Protein AF-A0A7C0TZ98-F1 (afdb_monomer)

Mean predicted aligned error: 6.65 Å

Foldseek 3Di:
DDPVCVVQPDFAADALLRLLLVLLVLQLVLLLVLLVQLCVPLHHFDPVLSVVSSLLSSLVLLLLLLLVLVVPDDPVSSVVSSVSNLVSNLVVQLVVLCVPCPDVVSVPPVNSVVVSVVSVVSSVVSNVVLVVLSPCVDVVSVLVVLLVSLQVSCVPTRNRDPVSSVSSSVSSVVSSVSSVVSVVVDVSRYDYDYDDD

Structure (mmCIF, N/CA/C/O backbone):
data_AF-A0A7C0TZ98-F1
#
_entry.id   AF-A0A7C0TZ98-F1
#
loop_
_atom_site.group_PDB
_atom_site.id
_atom_site.type_symbol
_atom_site.label_atom_id
_atom_site.label_alt_id
_atom_site.label_comp_id
_atom_site.label_asym_id
_atom_site.label_entity_id
_atom_site.label_seq_id
_atom_site.pdbx_PDB_ins_code
_atom_site.Cartn_x
_atom_site.Cartn_y
_atom_site.Cartn_z
_atom_site.occupancy
_atom_site.B_iso_or_equiv
_atom_site.auth_seq_id
_atom_site.auth_comp_id
_atom_site.auth_asym_id
_atom_site.auth_atom_id
_atom_site.pdbx_PDB_model_num
ATOM 1 N N . MET A 1 1 ? 5.343 -9.015 -43.208 1.00 51.22 1 MET A N 1
ATOM 2 C CA . MET A 1 1 ? 4.914 -9.129 -41.795 1.00 51.22 1 MET A CA 1
ATOM 3 C C . MET A 1 1 ? 4.936 -10.597 -41.419 1.00 51.22 1 MET A C 1
ATOM 5 O O . MET A 1 1 ? 4.315 -11.380 -42.129 1.00 51.22 1 MET A O 1
ATOM 9 N N . GLY A 1 2 ? 5.703 -10.978 -40.395 1.00 52.94 2 GLY A N 1
ATOM 10 C CA . GLY A 1 2 ? 5.890 -12.383 -40.018 1.00 52.94 2 GLY A CA 1
ATOM 11 C C . GLY A 1 2 ? 4.735 -12.920 -39.171 1.00 52.94 2 GLY A C 1
ATOM 12 O O . GLY A 1 2 ? 4.103 -12.174 -38.432 1.00 52.94 2 GLY A O 1
ATOM 13 N N . ILE A 1 3 ? 4.474 -1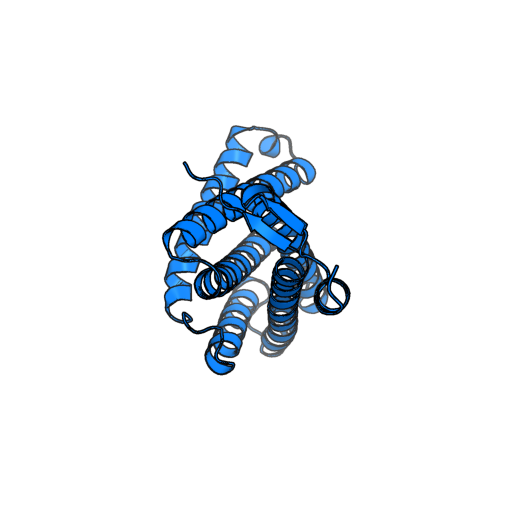4.227 -39.244 1.00 51.12 3 ILE A N 1
ATOM 14 C CA . ILE A 1 3 ? 3.449 -14.933 -38.445 1.00 51.12 3 ILE A CA 1
ATOM 15 C C . ILE A 1 3 ? 3.686 -14.763 -36.929 1.00 51.12 3 ILE A C 1
ATOM 17 O O . ILE A 1 3 ? 2.736 -14.735 -36.151 1.00 51.12 3 ILE A O 1
ATOM 21 N N . PHE A 1 4 ? 4.936 -14.535 -36.517 1.00 48.88 4 PHE A N 1
ATOM 22 C CA . PHE A 1 4 ? 5.304 -14.235 -35.132 1.00 48.88 4 PHE A CA 1
ATOM 23 C C . PHE A 1 4 ? 4.831 -12.851 -34.645 1.00 48.88 4 PHE A C 1
ATOM 25 O O . PHE A 1 4 ? 4.421 -12.746 -33.493 1.00 48.88 4 PHE A O 1
ATOM 32 N N . ASP A 1 5 ? 4.767 -11.823 -35.507 1.00 43.44 5 ASP A N 1
ATOM 33 C CA . ASP A 1 5 ? 4.223 -10.495 -35.143 1.00 43.44 5 ASP A CA 1
ATOM 34 C C . ASP A 1 5 ? 2.711 -10.550 -34.828 1.00 43.44 5 ASP A C 1
ATOM 36 O O . ASP A 1 5 ? 2.183 -9.675 -34.144 1.00 43.44 5 ASP A O 1
ATOM 40 N N . LYS A 1 6 ? 1.995 -11.562 -35.347 1.00 48.81 6 LYS A N 1
ATOM 41 C CA . LYS A 1 6 ? 0.561 -11.782 -35.080 1.00 48.81 6 LYS A CA 1
ATOM 42 C C . LYS A 1 6 ? 0.302 -12.612 -33.820 1.00 48.81 6 LYS A C 1
ATOM 44 O O . LYS A 1 6 ? -0.757 -12.458 -33.222 1.00 48.81 6 LYS A O 1
ATOM 49 N N . LEU A 1 7 ? 1.236 -13.488 -33.440 1.00 46.03 7 LEU A N 1
ATOM 50 C CA . LEU A 1 7 ? 1.120 -14.357 -32.259 1.00 46.03 7 LEU A CA 1
ATOM 51 C C . LEU A 1 7 ? 1.573 -13.658 -30.971 1.00 46.03 7 LEU A C 1
ATOM 53 O 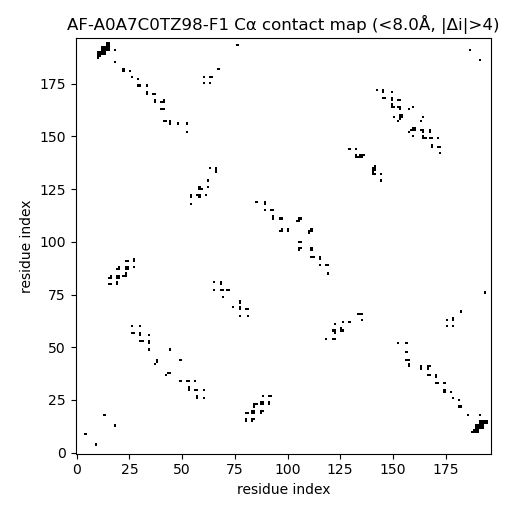O . LEU A 1 7 ? 1.031 -13.932 -29.905 1.00 46.03 7 LEU A O 1
ATOM 57 N N . PHE A 1 8 ? 2.508 -12.716 -31.078 1.00 54.19 8 PHE A N 1
ATOM 58 C CA . PHE A 1 8 ? 2.937 -11.849 -29.986 1.00 54.19 8 PHE A CA 1
ATOM 59 C C . PHE A 1 8 ? 2.513 -10.427 -30.326 1.00 54.19 8 PHE A C 1
ATOM 61 O O . PHE A 1 8 ? 3.287 -9.669 -30.910 1.00 54.19 8 PHE A O 1
ATOM 68 N N . GLY A 1 9 ? 1.255 -10.084 -30.031 1.00 58.56 9 GLY A N 1
ATOM 69 C CA . GLY A 1 9 ? 0.754 -8.727 -30.239 1.00 58.56 9 GLY A CA 1
ATOM 70 C C . GLY A 1 9 ? 1.762 -7.720 -29.688 1.00 58.56 9 GLY A C 1
ATOM 71 O O . GLY A 1 9 ? 2.159 -7.821 -28.527 1.00 58.56 9 GLY A O 1
ATOM 72 N N . ARG A 1 10 ? 2.246 -6.806 -30.541 1.00 67.12 10 ARG A N 1
ATOM 73 C CA . ARG A 1 10 ? 3.257 -5.818 -30.143 1.00 67.12 10 ARG A CA 1
ATOM 74 C C . ARG A 1 10 ? 2.767 -5.095 -28.893 1.00 67.12 10 ARG A C 1
ATOM 76 O O . ARG A 1 10 ? 1.704 -4.473 -28.929 1.00 67.12 10 ARG A O 1
ATOM 83 N N . ARG A 1 11 ? 3.538 -5.191 -27.805 1.00 77.38 11 ARG A N 1
ATOM 84 C CA . ARG A 1 11 ? 3.268 -4.434 -26.581 1.00 77.38 11 ARG A CA 1
ATOM 85 C C . ARG A 1 11 ? 3.189 -2.954 -26.932 1.00 77.38 11 ARG A C 1
ATOM 87 O O . ARG A 1 11 ? 3.973 -2.461 -27.747 1.00 77.38 11 ARG A O 1
ATOM 94 N N . LYS A 1 12 ? 2.213 -2.256 -26.358 1.00 85.88 12 LYS A N 1
ATOM 95 C CA . LYS A 1 12 ? 2.105 -0.808 -26.543 1.00 85.88 12 LYS A CA 1
ATOM 96 C C . LYS A 1 12 ? 3.218 -0.141 -25.743 1.00 85.88 12 LYS A C 1
ATOM 98 O O . LYS A 1 12 ? 3.515 -0.570 -24.637 1.00 85.88 12 LYS A O 1
ATOM 103 N N . LYS A 1 13 ? 3.836 0.903 -26.283 1.00 87.44 13 LYS A N 1
ATOM 104 C CA . LYS A 1 13 ? 4.775 1.706 -25.495 1.00 87.44 13 LYS A CA 1
ATOM 105 C C . LYS A 1 13 ? 3.986 2.587 -24.534 1.00 87.44 13 LYS A C 1
ATOM 107 O O . LYS A 1 13 ? 3.008 3.200 -24.956 1.00 87.44 13 LYS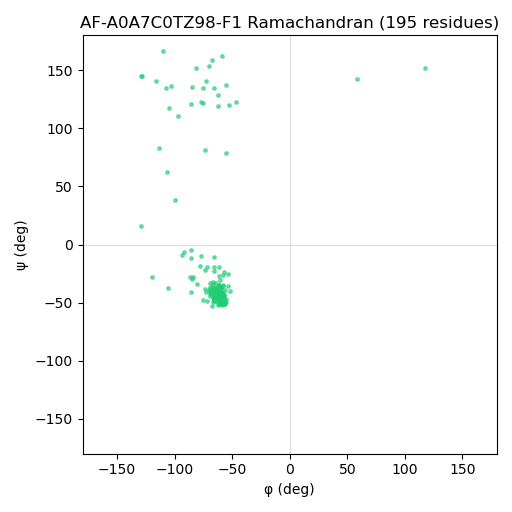 A O 1
ATOM 112 N N . ILE A 1 14 ? 4.418 2.636 -23.283 1.00 90.62 14 ILE A N 1
ATOM 113 C CA . ILE A 1 14 ? 3.899 3.536 -22.250 1.00 90.62 14 ILE A CA 1
ATOM 114 C C . ILE A 1 14 ? 5.085 4.241 -21.599 1.00 90.62 14 ILE A C 1
ATOM 116 O O . ILE A 1 14 ? 6.163 3.649 -21.484 1.00 90.62 14 ILE A O 1
ATOM 120 N N . SER A 1 15 ? 4.928 5.503 -21.207 1.00 91.38 15 SER A N 1
ATOM 121 C CA . SER A 1 15 ? 5.978 6.167 -20.439 1.00 91.38 15 SER A CA 1
ATOM 122 C C . SER A 1 15 ? 6.051 5.574 -19.026 1.00 91.38 15 SER A C 1
ATOM 124 O O . SER A 1 15 ? 5.061 5.058 -18.506 1.00 91.38 15 SER A O 1
ATOM 126 N N . ALA A 1 16 ? 7.222 5.641 -18.389 1.00 89.38 16 ALA A N 1
ATOM 127 C CA . ALA A 1 16 ? 7.364 5.229 -16.991 1.00 89.38 16 ALA A CA 1
ATOM 128 C C . ALA A 1 16 ? 6.431 6.015 -16.053 1.00 89.38 16 ALA A C 1
ATOM 130 O O . ALA A 1 16 ? 5.901 5.435 -15.112 1.00 89.38 16 ALA A O 1
ATOM 131 N N . SER A 1 17 ? 6.191 7.297 -16.346 1.00 91.12 17 SER A N 1
ATOM 132 C CA . SER A 1 17 ? 5.280 8.153 -15.579 1.00 91.12 17 SER A CA 1
ATOM 133 C C . SER A 1 17 ? 3.827 7.703 -15.712 1.00 91.12 17 SER A C 1
ATOM 135 O O . SER A 1 17 ? 3.183 7.473 -14.692 1.00 91.12 17 SER A O 1
ATOM 137 N N . ASP A 1 18 ? 3.337 7.470 -16.934 1.00 91.25 18 ASP A N 1
ATOM 138 C CA . ASP A 1 18 ? 1.959 7.003 -17.145 1.00 91.25 18 ASP A CA 1
ATOM 139 C C . ASP A 1 18 ? 1.743 5.617 -16.521 1.00 91.25 18 ASP A C 1
ATOM 141 O O . ASP A 1 18 ? 0.737 5.382 -15.858 1.00 91.25 18 ASP A O 1
ATOM 145 N N . ALA A 1 19 ? 2.712 4.706 -16.671 1.00 91.38 19 ALA A N 1
ATOM 146 C CA . ALA A 1 19 ? 2.646 3.379 -16.061 1.00 91.38 19 ALA A CA 1
ATOM 147 C C . ALA A 1 19 ? 2.628 3.441 -14.528 1.00 91.38 19 ALA A C 1
ATOM 149 O O . ALA A 1 19 ? 1.851 2.729 -13.893 1.00 91.38 19 ALA A O 1
ATOM 150 N N . ALA A 1 20 ? 3.475 4.283 -13.932 1.00 92.12 20 ALA A N 1
ATOM 151 C CA . ALA A 1 20 ? 3.508 4.479 -12.489 1.00 92.12 20 ALA A CA 1
ATOM 152 C C . ALA A 1 20 ? 2.208 5.113 -11.976 1.00 92.12 20 ALA A C 1
ATOM 154 O O . ALA A 1 20 ? 1.708 4.701 -10.933 1.00 92.12 20 ALA A O 1
ATOM 155 N N . PHE A 1 21 ? 1.621 6.047 -12.729 1.00 91.31 21 PHE A N 1
ATOM 156 C CA . PHE A 1 21 ? 0.351 6.679 -12.381 1.00 91.31 21 PHE A CA 1
ATOM 157 C C . PHE A 1 21 ? -0.839 5.712 -12.491 1.00 91.31 21 PHE A C 1
ATOM 159 O O . PHE A 1 21 ? -1.661 5.630 -11.582 1.00 91.31 21 PHE A O 1
ATOM 166 N N . GLU A 1 22 ? -0.932 4.915 -13.561 1.00 90.50 22 GLU A N 1
ATOM 167 C CA . GLU A 1 22 ? -1.963 3.869 -13.675 1.00 90.50 22 GLU A CA 1
ATOM 168 C C . GLU A 1 22 ? -1.858 2.847 -12.531 1.00 90.50 22 GLU A C 1
ATOM 170 O O . GLU A 1 22 ? -2.865 2.436 -11.938 1.00 90.50 22 GLU A O 1
ATOM 175 N N . LEU A 1 23 ? -0.625 2.459 -12.191 1.00 92.44 23 LEU A N 1
ATOM 176 C CA . LEU A 1 23 ? -0.357 1.540 -11.096 1.00 92.44 23 LEU A CA 1
ATOM 177 C C . LEU A 1 23 ? -0.692 2.160 -9.734 1.00 92.44 23 LEU A C 1
ATOM 179 O O . LEU A 1 23 ? -1.276 1.468 -8.903 1.00 92.44 23 LEU A O 1
ATOM 183 N N . SER A 1 24 ? -0.381 3.440 -9.501 1.00 94.19 24 SER A N 1
ATOM 184 C CA . SER A 1 24 ? -0.675 4.102 -8.226 1.00 94.19 24 SER A CA 1
ATOM 185 C C . SER A 1 24 ? -2.172 4.168 -7.952 1.00 94.19 24 SER A C 1
ATOM 187 O O . SER A 1 24 ? -2.586 3.920 -6.824 1.00 94.19 24 SER A O 1
ATOM 189 N N . GLN A 1 25 ? -2.983 4.467 -8.974 1.00 91.62 25 GLN A N 1
ATOM 190 C CA . GLN A 1 25 ? -4.445 4.492 -8.849 1.00 91.62 25 GLN A CA 1
ATOM 191 C C . GLN A 1 25 ? -4.982 3.099 -8.503 1.00 91.62 25 GLN A C 1
ATOM 193 O O . GLN A 1 25 ? -5.704 2.934 -7.524 1.00 91.62 25 GLN A O 1
ATOM 198 N N . SER A 1 26 ? -4.545 2.084 -9.254 1.00 93.50 26 SER A N 1
ATOM 199 C CA . SER A 1 26 ? -4.973 0.696 -9.044 1.00 93.50 26 SER A CA 1
ATOM 200 C C . SER A 1 26 ? -4.584 0.178 -7.657 1.00 93.50 26 SER A C 1
ATOM 202 O O . SER A 1 26 ? -5.382 -0.469 -6.987 1.00 93.50 26 SER A O 1
ATOM 204 N N . LEU A 1 27 ? -3.359 0.469 -7.213 1.00 94.62 27 LEU A N 1
ATOM 205 C CA . LEU A 1 27 ? -2.871 0.092 -5.890 1.00 94.62 27 LEU A CA 1
ATOM 206 C C . LEU A 1 27 ? -3.681 0.770 -4.789 1.00 94.62 27 LEU A C 1
ATOM 208 O O . LEU A 1 27 ? -4.085 0.107 -3.838 1.00 94.62 27 LEU A O 1
ATOM 212 N N . TYR A 1 28 ? -3.917 2.074 -4.922 1.00 95.00 28 TYR A N 1
ATOM 213 C CA . TYR A 1 28 ? -4.658 2.835 -3.928 1.00 95.00 28 TYR A CA 1
ATOM 214 C C . TYR A 1 28 ? -6.075 2.289 -3.756 1.00 95.00 28 TYR A C 1
ATOM 216 O O . TYR A 1 28 ? -6.485 1.993 -2.635 1.00 95.00 28 TYR A O 1
ATOM 224 N N . ASP A 1 29 ? -6.792 2.101 -4.865 1.00 94.00 29 ASP A N 1
ATOM 225 C CA . ASP A 1 29 ? -8.165 1.602 -4.846 1.00 94.00 29 ASP A CA 1
ATOM 226 C C . ASP A 1 29 ? -8.225 0.177 -4.252 1.00 94.00 29 ASP A C 1
ATOM 228 O O . ASP A 1 29 ? -9.056 -0.093 -3.386 1.00 94.00 29 ASP A O 1
ATOM 232 N N . LEU A 1 30 ? -7.274 -0.707 -4.598 1.00 96.31 30 LEU A N 1
ATOM 233 C CA . LEU A 1 30 ? -7.158 -2.038 -3.982 1.00 96.31 30 LEU A CA 1
ATOM 234 C C . LEU A 1 30 ? -6.939 -1.971 -2.463 1.00 96.31 30 LEU A C 1
ATOM 236 O O . LEU A 1 30 ? -7.525 -2.761 -1.717 1.00 96.31 30 LEU A O 1
ATOM 240 N N . CYS A 1 31 ? -6.095 -1.053 -1.987 1.00 97.25 31 CYS A N 1
ATOM 241 C CA . CYS A 1 31 ? -5.854 -0.862 -0.558 1.00 97.25 31 CYS A CA 1
ATOM 242 C C . CYS A 1 31 ? -7.105 -0.337 0.160 1.00 97.25 31 CYS A C 1
ATOM 244 O O . CYS A 1 31 ? -7.429 -0.827 1.243 1.00 97.25 31 CYS A O 1
ATOM 246 N N . VAL A 1 32 ? -7.838 0.604 -0.441 1.00 95.19 32 VAL A N 1
ATOM 247 C CA . VAL A 1 32 ? -9.107 1.109 0.108 1.00 95.19 32 VAL A CA 1
ATOM 248 C C . VAL A 1 32 ? -10.135 -0.015 0.212 1.00 95.19 32 VAL A C 1
ATOM 250 O O . VAL A 1 32 ? -10.677 -0.241 1.297 1.00 95.19 32 VAL A O 1
ATOM 253 N N . ASP A 1 33 ? -10.360 -0.758 -0.871 1.00 95.69 33 ASP A N 1
ATOM 254 C CA . ASP A 1 33 ? -11.329 -1.857 -0.906 1.00 95.69 33 ASP A CA 1
ATOM 255 C C . ASP A 1 33 ? -10.980 -2.945 0.117 1.00 95.69 33 ASP A C 1
ATOM 257 O O . ASP A 1 33 ? -11.842 -3.399 0.874 1.00 95.69 33 ASP A O 1
ATOM 261 N N . THR A 1 34 ? -9.697 -3.304 0.214 1.00 97.25 34 THR A N 1
ATOM 262 C CA . THR A 1 34 ? -9.207 -4.268 1.211 1.00 97.25 34 THR A CA 1
ATOM 263 C C . THR A 1 34 ? -9.456 -3.767 2.633 1.00 97.25 34 THR A C 1
ATOM 265 O O . THR A 1 34 ? -9.947 -4.516 3.478 1.00 97.25 34 THR A O 1
ATOM 268 N N . GLY A 1 35 ? -9.165 -2.493 2.911 1.00 96.06 35 GLY A N 1
ATOM 269 C CA . GLY A 1 35 ? -9.415 -1.889 4.218 1.00 96.06 35 GLY A CA 1
ATOM 270 C C . GLY A 1 35 ? -10.899 -1.876 4.583 1.00 96.06 35 GLY A C 1
ATOM 271 O O . GLY A 1 35 ? -11.254 -2.125 5.734 1.00 96.06 35 GLY A O 1
ATOM 272 N N . VAL A 1 36 ? -11.780 -1.626 3.613 1.00 93.44 36 VAL A N 1
ATOM 273 C CA . VAL A 1 36 ? -13.236 -1.674 3.805 1.00 93.44 36 VAL A CA 1
ATOM 274 C C . VAL A 1 36 ? -13.708 -3.097 4.110 1.00 93.44 36 VAL A C 1
ATOM 276 O O . VAL A 1 36 ? -14.518 -3.287 5.019 1.00 93.44 36 VAL A O 1
ATOM 279 N N . GLU A 1 37 ? -13.212 -4.103 3.391 1.00 94.88 37 GLU A N 1
ATOM 280 C CA . GLU A 1 37 ? -13.571 -5.506 3.632 1.00 94.88 37 GLU A CA 1
ATOM 281 C C . GLU A 1 37 ? -13.084 -6.007 4.997 1.00 94.88 37 GLU A C 1
ATOM 283 O O . GLU A 1 37 ? -13.856 -6.640 5.726 1.00 94.88 37 GLU A O 1
ATOM 288 N N . ILE A 1 38 ? -11.861 -5.644 5.399 1.00 95.12 38 ILE A N 1
ATOM 289 C CA . ILE A 1 38 ? -11.332 -5.946 6.735 1.00 95.12 38 ILE A CA 1
ATOM 290 C C . ILE A 1 38 ? -12.246 -5.355 7.817 1.00 95.12 38 ILE A C 1
ATOM 292 O O . ILE A 1 38 ? -12.679 -6.085 8.714 1.00 95.12 38 ILE A O 1
ATOM 296 N N . SER A 1 39 ? -12.600 -4.070 7.714 1.00 92.25 39 SER A N 1
ATOM 297 C CA . SER A 1 39 ? -13.480 -3.394 8.679 1.00 92.25 39 SER A CA 1
ATOM 298 C C . SER A 1 39 ? -14.891 -3.996 8.706 1.00 92.25 39 SER A C 1
ATOM 300 O O . SER A 1 39 ? -15.489 -4.145 9.770 1.00 92.25 39 SER A O 1
ATOM 302 N N . LYS A 1 40 ? -15.443 -4.422 7.563 1.00 91.31 40 LYS A N 1
ATOM 303 C CA . LYS A 1 40 ? -16.746 -5.114 7.535 1.00 91.31 40 LYS A CA 1
ATOM 304 C C . LYS A 1 40 ? -16.718 -6.445 8.287 1.00 91.31 40 LYS A C 1
ATOM 306 O O . LYS A 1 40 ? -17.710 -6.791 8.924 1.00 91.31 40 LYS A O 1
ATOM 311 N N . ARG A 1 41 ? -15.618 -7.200 8.202 1.00 89.06 41 ARG A N 1
ATOM 312 C CA . ARG A 1 41 ? -15.510 -8.544 8.796 1.00 89.06 41 ARG A CA 1
ATOM 313 C C . ARG A 1 41 ? -15.083 -8.532 10.258 1.00 89.06 41 ARG A C 1
ATOM 315 O O . ARG A 1 41 ? -15.616 -9.310 11.041 1.00 89.06 41 ARG A O 1
ATOM 322 N N . CYS A 1 42 ? -14.133 -7.672 10.614 1.00 88.94 42 CYS A N 1
ATOM 323 C CA . CYS A 1 42 ? -13.517 -7.657 11.943 1.00 88.94 42 CYS A CA 1
ATOM 324 C C . CYS A 1 42 ? -14.194 -6.674 12.914 1.00 88.94 42 CYS A C 1
ATOM 326 O O . CYS A 1 42 ? -13.908 -6.703 14.110 1.00 88.94 42 CYS A O 1
ATOM 328 N N . GLY A 1 43 ? -15.109 -5.836 12.415 1.00 88.88 43 GLY A N 1
ATOM 329 C CA . GLY A 1 43 ? -15.864 -4.850 13.189 1.00 88.88 43 GLY A CA 1
ATOM 330 C C . GLY A 1 43 ? -15.578 -3.420 12.735 1.00 88.88 43 GLY A C 1
ATOM 331 O O . GLY A 1 43 ? -14.505 -3.119 12.234 1.00 88.88 43 GLY A O 1
ATOM 332 N N . GLN A 1 44 ? -16.539 -2.511 12.899 1.00 87.19 44 GLN A N 1
ATOM 333 C CA . GLN A 1 44 ? -16.332 -1.116 12.506 1.00 87.19 44 GLN A CA 1
ATOM 334 C C . GLN A 1 44 ? -15.248 -0.450 13.363 1.00 87.19 44 GLN A C 1
ATOM 336 O O . GLN A 1 44 ? -15.259 -0.563 14.589 1.00 87.19 44 GLN A O 1
ATOM 341 N N . ILE A 1 45 ? -14.352 0.281 12.702 1.00 89.12 45 ILE A N 1
ATOM 342 C CA . ILE A 1 45 ? -13.320 1.117 13.323 1.00 89.12 45 ILE A CA 1
ATOM 343 C C . ILE A 1 45 ? -13.634 2.595 13.100 1.00 89.12 45 ILE A C 1
ATOM 345 O O . ILE A 1 45 ? -14.507 2.947 12.307 1.00 89.12 45 ILE A O 1
ATOM 349 N N . THR A 1 46 ? -12.951 3.467 13.838 1.00 89.00 46 THR A N 1
ATOM 350 C CA . THR A 1 46 ? -13.081 4.918 13.667 1.00 89.00 46 THR A CA 1
ATOM 351 C C . THR A 1 46 ? -12.506 5.363 12.321 1.00 89.00 46 THR A C 1
ATOM 353 O O . THR A 1 46 ? -11.642 4.690 11.763 1.00 89.00 46 THR A O 1
ATOM 356 N N . ASP A 1 47 ? -12.924 6.531 11.827 1.00 85.44 47 ASP A N 1
ATOM 357 C CA . ASP A 1 47 ? -12.373 7.105 10.589 1.00 85.44 47 ASP A CA 1
ATOM 358 C C . ASP A 1 47 ? -10.844 7.274 10.670 1.00 85.44 47 ASP A C 1
ATOM 360 O O . ASP A 1 47 ? -10.129 6.977 9.719 1.00 85.44 47 ASP A O 1
ATOM 364 N N . GLU A 1 48 ? -10.321 7.691 11.828 1.00 87.00 48 GLU A N 1
ATOM 365 C CA . GLU A 1 48 ? -8.875 7.797 12.067 1.00 87.00 48 GLU A CA 1
ATOM 366 C C . GLU A 1 48 ? -8.173 6.436 11.964 1.00 87.00 48 GLU A C 1
ATOM 368 O O . GLU A 1 48 ? -7.140 6.315 11.308 1.00 87.00 48 GLU A O 1
ATOM 373 N N . ALA A 1 49 ? -8.753 5.394 12.563 1.00 89.88 49 ALA A N 1
ATOM 374 C CA . ALA A 1 49 ? -8.226 4.039 12.463 1.00 89.88 49 ALA A CA 1
ATOM 375 C C . ALA A 1 49 ? -8.324 3.491 11.029 1.00 89.88 49 ALA A C 1
ATOM 377 O O . ALA A 1 49 ? -7.449 2.741 10.606 1.00 89.88 49 ALA A O 1
ATOM 378 N N . GLN A 1 50 ? -9.341 3.888 10.258 1.00 90.00 50 GLN A N 1
ATOM 379 C CA . GLN A 1 50 ? -9.469 3.529 8.845 1.00 90.00 50 GLN A CA 1
ATOM 380 C C . GLN A 1 50 ? -8.348 4.151 8.000 1.00 90.00 50 GLN A C 1
ATOM 382 O O . GLN A 1 50 ? -7.806 3.470 7.131 1.00 90.00 50 GLN A O 1
ATOM 387 N N . TRP A 1 51 ? -7.962 5.401 8.274 1.00 90.19 51 TRP A N 1
ATOM 388 C CA . TRP A 1 51 ? -6.805 6.037 7.631 1.00 90.19 51 TRP A CA 1
ATOM 389 C C . TRP A 1 51 ? -5.492 5.348 7.999 1.00 90.19 51 TRP A C 1
ATOM 391 O O . TRP A 1 51 ? -4.710 5.012 7.119 1.00 90.19 51 TRP A O 1
ATOM 401 N N . GLN A 1 52 ? -5.285 5.039 9.279 1.00 92.94 52 GLN A N 1
ATOM 402 C CA . GLN A 1 52 ? -4.094 4.303 9.719 1.00 92.94 52 GLN A CA 1
ATOM 403 C C . GLN A 1 52 ? -4.024 2.892 9.114 1.00 92.94 52 GLN A C 1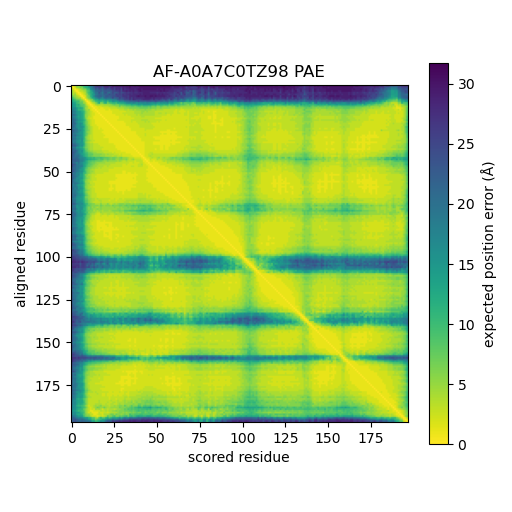
ATOM 405 O O . GLN A 1 52 ? -2.944 2.412 8.772 1.00 92.94 52 GLN A O 1
ATOM 410 N N . LEU A 1 53 ? -5.168 2.218 8.960 1.00 95.44 53 LEU A N 1
ATOM 411 C CA . LEU A 1 53 ? -5.250 0.944 8.250 1.00 95.44 53 LEU A CA 1
ATOM 412 C C . LEU A 1 53 ? -4.883 1.114 6.772 1.00 95.44 53 LEU A C 1
ATOM 414 O O . LEU A 1 53 ? -4.116 0.313 6.244 1.00 95.44 53 LEU A O 1
ATOM 418 N N . LEU A 1 54 ? -5.394 2.154 6.111 1.00 95.38 54 LEU A N 1
ATOM 419 C CA . LEU A 1 54 ? -5.037 2.455 4.727 1.00 95.38 54 LEU A CA 1
ATOM 420 C C . LEU A 1 54 ? -3.527 2.689 4.578 1.00 95.38 54 LEU A C 1
ATOM 422 O O . LEU A 1 54 ? -2.928 2.115 3.673 1.00 95.38 54 LEU A O 1
ATOM 426 N N . ASP A 1 55 ? -2.900 3.442 5.482 1.00 95.81 55 ASP A N 1
ATOM 427 C CA . ASP A 1 55 ? -1.453 3.681 5.470 1.00 95.81 55 ASP A CA 1
ATOM 428 C C . ASP A 1 55 ? -0.657 2.367 5.559 1.00 95.81 55 ASP A C 1
ATOM 430 O O . ASP A 1 55 ? 0.296 2.161 4.804 1.00 95.81 55 ASP A O 1
ATOM 434 N N . GLU A 1 56 ? -1.066 1.439 6.433 1.00 96.88 56 GLU A N 1
ATOM 435 C CA . GLU A 1 56 ? -0.447 0.108 6.557 1.00 96.88 56 GLU A CA 1
ATOM 436 C C . GLU A 1 56 ? -0.582 -0.717 5.267 1.00 96.88 56 GLU A C 1
ATOM 438 O O . GLU A 1 56 ? 0.371 -1.380 4.840 1.00 96.88 56 GLU A O 1
ATOM 443 N N . LEU A 1 57 ? -1.752 -0.666 4.625 1.00 97.69 57 LEU A N 1
ATOM 444 C CA . LEU A 1 57 ? -2.013 -1.366 3.366 1.00 97.69 57 LEU A CA 1
ATOM 445 C C . LEU A 1 57 ? -1.220 -0.754 2.206 1.00 97.69 57 LEU A C 1
ATOM 447 O O . LEU A 1 57 ? -0.654 -1.498 1.404 1.00 97.69 57 LEU A O 1
ATOM 451 N N . LEU A 1 58 ? -1.119 0.576 2.143 1.00 97.19 58 LEU A N 1
ATOM 452 C CA . LEU A 1 58 ? -0.299 1.290 1.164 1.00 97.19 58 LEU A CA 1
ATOM 453 C C . LEU A 1 58 ? 1.186 0.976 1.361 1.00 97.19 58 LEU A C 1
ATOM 455 O O . LEU A 1 58 ? 1.883 0.717 0.384 1.00 97.19 58 LEU A O 1
ATOM 459 N N . ALA A 1 59 ? 1.668 0.920 2.604 1.00 95.94 59 ALA A N 1
ATOM 460 C CA . ALA A 1 59 ? 3.042 0.530 2.915 1.00 95.94 59 ALA A CA 1
ATOM 461 C C . ALA A 1 59 ? 3.362 -0.891 2.452 1.00 95.94 59 ALA A C 1
ATOM 463 O O . ALA A 1 59 ? 4.408 -1.139 1.846 1.00 95.94 59 ALA A O 1
ATOM 464 N N . PHE A 1 60 ? 2.449 -1.824 2.716 1.00 95.88 60 PHE A N 1
ATOM 465 C CA . PHE A 1 60 ? 2.562 -3.194 2.240 1.00 95.88 60 PHE A CA 1
ATOM 466 C C . PHE A 1 60 ? 2.589 -3.260 0.713 1.00 95.88 60 PHE A C 1
ATOM 468 O O . PHE A 1 60 ? 3.504 -3.851 0.137 1.00 95.88 60 PHE A O 1
ATOM 475 N N . ALA A 1 61 ? 1.629 -2.618 0.052 1.00 95.44 61 ALA A N 1
ATOM 476 C CA . ALA A 1 61 ? 1.522 -2.658 -1.394 1.00 95.44 61 ALA A CA 1
ATOM 477 C C . ALA A 1 61 ? 2.722 -1.984 -2.075 1.00 95.44 61 ALA A C 1
ATOM 479 O O . ALA A 1 61 ? 3.293 -2.550 -3.003 1.00 95.44 61 ALA A O 1
ATOM 480 N N . TYR A 1 62 ? 3.180 -0.840 -1.560 1.00 94.69 62 TYR A N 1
ATOM 481 C CA . TYR A 1 62 ? 4.380 -0.146 -2.031 1.00 94.69 62 TYR A CA 1
ATOM 482 C C . TYR A 1 62 ? 5.638 -1.019 -1.893 1.00 94.69 62 TYR A C 1
ATOM 484 O O . TYR A 1 62 ? 6.479 -1.051 -2.793 1.00 94.69 62 TYR A O 1
ATOM 492 N N . HIS A 1 63 ? 5.754 -1.794 -0.811 1.00 93.38 63 HIS A N 1
ATOM 493 C CA . HIS A 1 63 ? 6.832 -2.771 -0.649 1.00 93.38 63 HIS A CA 1
ATOM 494 C C . HIS A 1 63 ? 6.762 -3.909 -1.663 1.00 93.38 63 HIS A C 1
ATOM 496 O O . HIS A 1 63 ? 7.764 -4.225 -2.305 1.00 93.38 63 HIS A O 1
ATOM 502 N N . VAL A 1 64 ? 5.581 -4.491 -1.861 1.00 91.50 64 VAL A N 1
ATOM 503 C CA . VAL A 1 64 ? 5.364 -5.524 -2.881 1.00 91.50 64 VAL A CA 1
ATOM 504 C C . VAL A 1 64 ? 5.731 -4.983 -4.269 1.00 91.50 64 VAL A C 1
ATOM 506 O O . VAL A 1 64 ? 6.507 -5.620 -4.984 1.00 91.50 64 VAL A O 1
ATOM 509 N N . CYS A 1 65 ? 5.277 -3.772 -4.610 1.00 90.31 65 CYS A N 1
ATOM 510 C CA . CYS A 1 65 ? 5.626 -3.077 -5.848 1.00 90.31 65 CYS A CA 1
ATOM 511 C C . CYS A 1 65 ? 7.130 -2.935 -6.035 1.00 90.31 65 CYS A C 1
ATOM 513 O O . CYS A 1 65 ? 7.658 -3.272 -7.090 1.00 90.31 65 CYS A O 1
ATOM 515 N N . ASP A 1 66 ? 7.818 -2.460 -5.004 1.00 90.88 66 ASP A N 1
ATOM 516 C CA . ASP A 1 66 ? 9.255 -2.246 -5.031 1.00 90.88 66 ASP A CA 1
ATOM 517 C C . ASP A 1 66 ? 10.035 -3.544 -5.297 1.00 90.88 66 ASP A C 1
ATOM 519 O O . ASP A 1 66 ? 10.997 -3.566 -6.070 1.00 90.88 66 ASP A O 1
ATOM 523 N N . ARG A 1 67 ? 9.596 -4.658 -4.700 1.00 87.62 67 ARG A N 1
ATOM 524 C CA . ARG A 1 67 ? 10.202 -5.976 -4.930 1.00 87.62 67 ARG A CA 1
ATOM 525 C C . ARG A 1 67 ? 9.936 -6.500 -6.340 1.00 87.62 67 ARG A C 1
ATOM 527 O O . ARG A 1 67 ? 10.847 -7.067 -6.942 1.00 87.62 67 ARG A O 1
ATOM 534 N N . HIS A 1 68 ? 8.740 -6.280 -6.884 1.00 84.88 68 HIS A N 1
ATOM 535 C CA . HIS A 1 68 ? 8.443 -6.604 -8.282 1.00 84.88 68 HIS A CA 1
ATOM 536 C C . HIS A 1 68 ? 9.269 -5.745 -9.245 1.00 84.88 68 HIS A C 1
ATOM 538 O O . HIS A 1 68 ? 9.949 -6.282 -10.118 1.00 84.88 68 HIS A O 1
ATOM 544 N N . ALA A 1 69 ? 9.305 -4.428 -9.033 1.00 85.25 69 ALA A N 1
ATOM 545 C CA . ALA A 1 69 ? 10.092 -3.486 -9.823 1.00 85.25 69 ALA A CA 1
ATOM 546 C C . ALA A 1 69 ? 11.592 -3.824 -9.806 1.00 85.25 69 ALA A C 1
ATOM 548 O O . ALA A 1 69 ? 12.255 -3.695 -10.831 1.00 85.25 69 ALA A O 1
ATOM 549 N N . PHE A 1 70 ? 12.128 -4.323 -8.685 1.00 82.69 70 PHE A N 1
ATOM 550 C CA . PHE A 1 70 ? 13.509 -4.813 -8.601 1.00 82.69 70 PHE A CA 1
ATOM 551 C C . PHE A 1 70 ? 13.807 -5.999 -9.521 1.00 82.69 70 PHE A C 1
ATOM 553 O O . PHE A 1 70 ? 14.909 -6.087 -10.057 1.00 82.69 70 PHE A O 1
ATOM 560 N N . GLY A 1 71 ? 12.847 -6.904 -9.720 1.00 77.25 71 GLY A N 1
ATOM 561 C CA . GLY A 1 71 ? 13.006 -8.032 -10.639 1.00 77.25 71 GLY A CA 1
ATOM 562 C C . GLY A 1 71 ? 12.951 -7.636 -12.118 1.00 77.25 71 GLY A C 1
ATOM 563 O O . GLY A 1 71 ? 13.453 -8.372 -12.964 1.00 77.25 71 GLY A O 1
ATOM 564 N N . LEU A 1 72 ? 12.351 -6.483 -12.429 1.00 78.69 72 LEU A N 1
ATOM 565 C CA . LEU A 1 72 ? 12.032 -6.057 -13.795 1.00 78.69 72 LEU A CA 1
ATOM 566 C C . LEU A 1 72 ? 12.957 -4.957 -14.313 1.00 78.69 72 LEU A C 1
ATOM 568 O O . LEU A 1 72 ? 13.307 -4.937 -15.494 1.00 78.69 72 LEU A O 1
ATOM 572 N N . PHE A 1 73 ? 13.336 -4.026 -13.442 1.00 81.88 73 PHE A N 1
ATOM 573 C CA . PHE A 1 73 ? 14.086 -2.831 -13.797 1.00 81.88 73 PHE A CA 1
ATOM 574 C C . PHE A 1 73 ? 15.459 -2.852 -13.126 1.00 81.88 73 PHE A C 1
ATOM 576 O O . PHE A 1 73 ? 15.604 -3.212 -11.958 1.00 81.88 73 PHE A O 1
ATOM 583 N N . GLY A 1 74 ? 16.490 -2.413 -13.856 1.00 81.25 74 GLY A N 1
ATOM 584 C CA . GLY A 1 74 ? 17.796 -2.146 -13.250 1.00 81.25 74 GLY A CA 1
ATOM 585 C C . GLY A 1 74 ? 17.696 -1.084 -12.138 1.00 81.25 74 GLY A C 1
ATOM 586 O O . GLY A 1 74 ? 16.729 -0.320 -12.116 1.00 81.25 74 GLY A O 1
ATOM 587 N N . PRO A 1 75 ? 18.696 -0.974 -11.240 1.00 85.81 75 PRO A N 1
ATOM 588 C CA . PRO A 1 75 ? 18.605 -0.156 -10.023 1.00 85.81 75 PRO A CA 1
ATOM 589 C C . PRO A 1 75 ? 18.165 1.298 -10.246 1.00 85.81 75 PRO A C 1
ATOM 591 O O . PRO A 1 75 ? 17.355 1.814 -9.483 1.00 85.81 75 PRO A O 1
ATOM 594 N N . VAL A 1 76 ? 18.663 1.935 -11.311 1.00 86.88 76 VAL A N 1
ATOM 595 C CA . VAL A 1 76 ? 18.342 3.330 -11.660 1.00 86.88 76 VAL A CA 1
ATOM 596 C C . VAL A 1 76 ? 16.875 3.469 -12.069 1.00 86.88 76 VAL A C 1
ATOM 598 O O . VAL A 1 76 ? 16.140 4.262 -11.491 1.00 86.88 76 VAL A O 1
ATOM 601 N N . ASN A 1 77 ? 16.427 2.650 -13.022 1.00 88.44 77 ASN A N 1
ATOM 602 C CA . ASN A 1 77 ? 15.057 2.696 -13.532 1.00 88.44 77 ASN A CA 1
ATOM 603 C C . ASN A 1 77 ? 14.037 2.283 -12.468 1.00 88.44 77 ASN A C 1
ATOM 605 O O . ASN A 1 77 ? 12.955 2.854 -12.416 1.00 88.44 77 ASN A O 1
ATOM 609 N N . ARG A 1 78 ? 14.390 1.340 -11.585 1.00 90.31 78 ARG A N 1
ATOM 610 C CA . ARG A 1 78 ? 13.582 1.018 -10.404 1.00 90.31 78 ARG A CA 1
ATOM 611 C C . ARG A 1 78 ? 13.390 2.250 -9.527 1.00 90.31 78 ARG A C 1
ATOM 613 O O . ARG A 1 78 ? 12.253 2.545 -9.200 1.00 90.31 78 ARG A O 1
ATOM 620 N N . SER A 1 79 ? 14.468 2.952 -9.162 1.00 91.12 79 SER A N 1
ATOM 621 C CA . SER A 1 79 ? 14.368 4.150 -8.314 1.00 91.12 79 SER A CA 1
ATOM 622 C C . SER A 1 79 ? 13.425 5.176 -8.936 1.00 91.12 79 SER A C 1
ATOM 624 O O . SER A 1 79 ? 12.452 5.563 -8.304 1.00 91.12 79 SER A O 1
ATOM 626 N N . ILE A 1 80 ? 13.641 5.503 -10.215 1.00 91.81 80 ILE A N 1
ATOM 627 C CA . ILE A 1 80 ? 12.801 6.452 -10.957 1.00 91.81 80 ILE A CA 1
ATOM 628 C C . ILE A 1 80 ? 11.335 6.003 -10.960 1.00 91.81 80 ILE A C 1
ATOM 630 O O . ILE A 1 80 ? 10.437 6.803 -10.722 1.00 91.81 80 ILE A O 1
ATOM 634 N N . PHE A 1 81 ? 11.077 4.723 -11.232 1.00 92.50 81 PHE A N 1
ATOM 635 C CA . PHE A 1 81 ? 9.717 4.193 -11.275 1.00 92.50 81 PHE A CA 1
ATOM 636 C C . PHE A 1 81 ? 9.027 4.247 -9.906 1.00 92.50 81 PHE A C 1
ATOM 638 O O . PHE A 1 81 ? 7.852 4.595 -9.832 1.00 92.50 81 PHE A O 1
ATOM 645 N N . MET A 1 82 ? 9.745 3.921 -8.830 1.00 93.88 82 MET A N 1
ATOM 646 C CA . MET A 1 82 ? 9.199 3.954 -7.473 1.00 93.88 82 MET A CA 1
ATOM 647 C C . MET A 1 82 ? 8.935 5.386 -6.994 1.00 93.88 82 MET A C 1
ATOM 649 O O . MET A 1 82 ? 7.905 5.612 -6.363 1.00 93.88 82 MET A O 1
ATOM 653 N N . ASP A 1 83 ? 9.787 6.349 -7.359 1.00 94.50 83 ASP A N 1
ATOM 654 C CA . ASP A 1 83 ? 9.565 7.772 -7.073 1.00 94.50 83 ASP A CA 1
ATOM 655 C C . ASP A 1 83 ? 8.288 8.276 -7.770 1.00 94.50 83 ASP A C 1
ATOM 657 O O . ASP A 1 83 ? 7.417 8.868 -7.133 1.00 94.50 83 ASP A O 1
ATOM 661 N N . LEU A 1 84 ? 8.112 7.945 -9.056 1.00 95.06 84 LEU A N 1
ATOM 662 C CA . LEU A 1 84 ? 6.898 8.276 -9.816 1.00 95.06 84 LEU A CA 1
ATOM 663 C C . LEU A 1 84 ? 5.646 7.600 -9.233 1.00 95.06 84 LEU A C 1
ATOM 665 O O . LEU A 1 84 ? 4.573 8.203 -9.177 1.00 95.06 84 LEU A O 1
ATOM 669 N N . LEU A 1 85 ? 5.770 6.348 -8.782 1.00 94.56 85 LEU A N 1
ATOM 670 C CA . LEU A 1 85 ? 4.674 5.622 -8.141 1.00 94.56 85 LEU A CA 1
ATOM 671 C C . LEU A 1 85 ? 4.261 6.307 -6.833 1.00 94.56 85 LEU A C 1
ATOM 673 O O . LEU A 1 85 ? 3.069 6.468 -6.570 1.00 94.56 85 LEU A O 1
ATOM 677 N N . LEU A 1 86 ? 5.238 6.729 -6.027 1.00 94.81 86 LEU A N 1
ATOM 678 C CA . LEU A 1 86 ? 5.010 7.432 -4.769 1.00 94.81 86 LEU A CA 1
ATOM 679 C C . LEU A 1 86 ? 4.321 8.785 -4.992 1.00 94.81 86 LEU A C 1
ATOM 681 O O . LEU A 1 86 ? 3.392 9.123 -4.257 1.00 94.81 86 LEU A O 1
ATOM 685 N N . GLU A 1 87 ? 4.719 9.535 -6.022 1.00 94.38 87 GLU A N 1
ATOM 686 C CA . GLU A 1 87 ? 4.040 10.773 -6.420 1.00 94.38 87 GLU A CA 1
ATOM 687 C C . GLU A 1 87 ? 2.571 10.526 -6.786 1.00 94.38 87 GLU A C 1
ATOM 689 O O . GLU A 1 87 ? 1.687 11.261 -6.336 1.00 94.38 87 GLU A O 1
ATOM 694 N N . GLY A 1 88 ? 2.294 9.457 -7.537 1.00 94.12 88 GLY A N 1
ATOM 695 C CA . GLY A 1 88 ? 0.933 9.049 -7.878 1.00 94.12 88 GLY A CA 1
ATOM 696 C C . GLY A 1 88 ? 0.094 8.658 -6.654 1.00 94.12 88 GLY A C 1
ATOM 697 O O . GLY A 1 88 ? -1.045 9.111 -6.517 1.00 94.12 88 GLY A O 1
ATOM 698 N N . ILE A 1 89 ? 0.664 7.882 -5.720 1.00 94.62 89 ILE A N 1
ATOM 699 C CA . ILE A 1 89 ? 0.006 7.512 -4.453 1.00 94.62 89 ILE A CA 1
ATOM 700 C C . ILE A 1 89 ? -0.299 8.770 -3.635 1.00 94.62 89 ILE A C 1
ATOM 702 O O . ILE A 1 89 ? -1.418 8.934 -3.152 1.00 94.62 89 ILE A O 1
ATOM 706 N N . ARG A 1 90 ? 0.670 9.686 -3.515 1.00 94.00 90 ARG A N 1
ATOM 707 C CA . ARG A 1 90 ? 0.510 10.959 -2.800 1.00 94.00 90 ARG A CA 1
ATOM 708 C C . ARG A 1 90 ? -0.620 11.796 -3.394 1.00 94.00 90 ARG A C 1
ATOM 710 O O . ARG A 1 90 ? -1.436 12.324 -2.641 1.00 94.00 90 ARG A O 1
ATOM 717 N N . ALA A 1 91 ? -0.665 11.932 -4.719 1.00 92.00 91 ALA A N 1
ATOM 718 C CA . ALA A 1 91 ? -1.705 12.698 -5.398 1.00 92.00 91 ALA A CA 1
ATOM 719 C C . ALA A 1 91 ? -3.097 12.126 -5.096 1.00 92.00 91 ALA A C 1
ATOM 721 O O . ALA A 1 91 ? -3.988 12.863 -4.674 1.00 92.00 91 ALA A O 1
ATOM 722 N N . ARG A 1 92 ? -3.253 10.803 -5.210 1.00 92.19 92 ARG A N 1
ATOM 723 C CA . ARG A 1 92 ? -4.517 10.118 -4.924 1.00 92.19 92 ARG A CA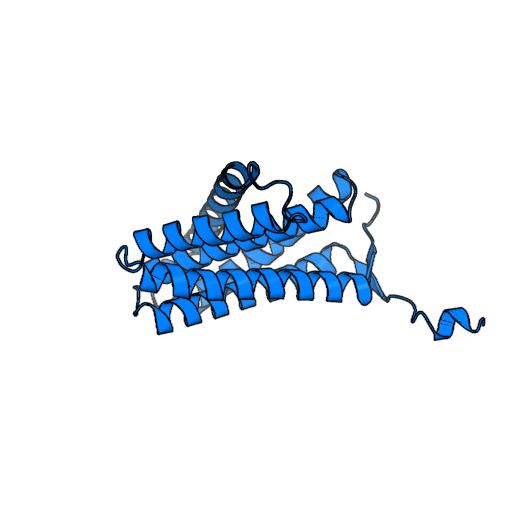 1
ATOM 724 C C . ARG A 1 92 ? -4.930 10.218 -3.452 1.00 92.19 92 ARG A C 1
ATOM 726 O O . ARG A 1 92 ? -6.085 10.504 -3.152 1.00 92.19 92 ARG A O 1
ATOM 733 N N . TYR A 1 93 ? -3.980 10.058 -2.535 1.00 92.06 93 TYR A N 1
ATOM 734 C CA . TYR A 1 93 ? -4.211 10.225 -1.100 1.00 92.06 93 TYR A CA 1
ATOM 735 C C . TYR A 1 93 ? -4.677 11.650 -0.761 1.00 92.06 93 TYR A C 1
ATOM 737 O O . TYR A 1 93 ? -5.625 11.838 0.001 1.00 92.06 93 TYR A O 1
ATOM 745 N N . ALA A 1 94 ? -4.063 12.664 -1.378 1.00 90.25 94 ALA A N 1
ATOM 746 C CA . ALA A 1 94 ? -4.459 14.059 -1.212 1.00 90.25 94 ALA A CA 1
ATOM 747 C C . ALA A 1 94 ? -5.872 14.342 -1.748 1.00 90.25 94 ALA A C 1
ATOM 749 O O . ALA A 1 94 ? -6.626 15.086 -1.118 1.00 90.25 94 ALA A O 1
ATOM 750 N N . GLU A 1 95 ? -6.238 13.771 -2.900 1.00 90.06 95 GLU A N 1
ATOM 751 C CA . GLU A 1 95 ? -7.596 13.870 -3.449 1.00 90.06 95 GLU A CA 1
ATOM 752 C C . GLU A 1 95 ? -8.632 13.294 -2.483 1.00 90.06 95 GLU A C 1
ATOM 754 O O . GLU A 1 95 ? -9.645 13.939 -2.205 1.00 90.06 95 GLU A O 1
ATOM 759 N N . GLU A 1 96 ? -8.359 12.115 -1.927 1.00 87.31 96 GLU A N 1
ATOM 760 C CA . GLU A 1 96 ? -9.283 11.433 -1.027 1.00 87.31 96 GLU A CA 1
ATOM 761 C C . GLU A 1 96 ? -9.433 12.169 0.310 1.00 87.31 96 GLU A C 1
ATOM 763 O O . GLU A 1 96 ? -10.553 12.362 0.791 1.00 87.31 96 GLU A O 1
ATOM 768 N N . LEU A 1 97 ? -8.333 12.691 0.866 1.00 85.50 97 LEU A N 1
ATOM 769 C CA . LEU A 1 97 ? -8.374 13.568 2.039 1.00 85.50 97 LEU A CA 1
ATOM 770 C C . LEU A 1 97 ? -9.257 14.794 1.792 1.00 85.50 97 LEU A C 1
ATOM 772 O O . LEU A 1 97 ? -10.130 15.101 2.604 1.00 85.50 97 LEU A O 1
ATOM 776 N N . LYS A 1 98 ? -9.076 15.472 0.650 1.00 84.75 98 LYS A N 1
ATOM 777 C CA . LYS A 1 98 ? -9.890 16.636 0.262 1.00 84.75 98 LYS A CA 1
ATOM 778 C C . LYS A 1 98 ? -11.360 16.270 0.050 1.00 84.75 98 LYS A C 1
ATOM 780 O O . LYS A 1 98 ? -12.233 17.089 0.321 1.00 84.75 98 LYS A O 1
ATOM 785 N N . ARG A 1 99 ? -11.651 15.058 -0.430 1.00 82.50 99 ARG A N 1
ATOM 786 C CA . ARG A 1 99 ? -13.018 14.564 -0.645 1.00 82.50 99 ARG A CA 1
ATOM 787 C C . ARG A 1 99 ? -13.731 14.247 0.670 1.00 82.50 99 ARG A C 1
ATOM 789 O O . ARG A 1 99 ? -14.921 14.529 0.808 1.00 82.50 99 ARG A O 1
ATOM 796 N N . LEU A 1 100 ? -13.018 13.640 1.617 1.00 71.75 100 LEU A N 1
ATOM 797 C CA . LEU A 1 100 ? -13.553 13.206 2.910 1.00 71.75 100 LEU A CA 1
ATOM 798 C C . LEU A 1 100 ? -13.545 14.310 3.976 1.00 71.75 100 LEU A C 1
ATOM 800 O O . LEU A 1 100 ? -14.215 14.171 5.000 1.00 71.75 100 LEU A O 1
ATOM 804 N N . ALA A 1 101 ? -12.863 15.423 3.702 1.00 64.62 101 ALA A N 1
ATOM 805 C CA . ALA A 1 101 ? -12.883 16.676 4.448 1.00 64.62 101 ALA A CA 1
ATOM 806 C C . ALA A 1 101 ? -14.305 17.258 4.616 1.00 64.62 101 ALA A C 1
ATOM 808 O O . ALA A 1 101 ? -14.716 18.195 3.925 1.00 64.62 101 ALA A O 1
ATOM 809 N N . LYS A 1 102 ? -15.076 16.717 5.564 1.00 57.72 102 LYS A N 1
ATOM 810 C CA . LYS A 1 102 ? -16.353 17.297 6.015 1.00 57.72 102 LYS A CA 1
ATOM 811 C C . LYS A 1 102 ? -16.158 18.476 6.974 1.00 57.72 102 LYS A C 1
ATOM 813 O O . LYS A 1 102 ? -17.086 19.251 7.167 1.00 57.72 102 LYS A O 1
ATOM 818 N N . ASP A 1 103 ? -14.974 18.589 7.567 1.00 59.25 103 ASP A N 1
ATOM 819 C CA . ASP A 1 103 ? -14.588 19.593 8.560 1.00 59.25 103 ASP A CA 1
ATOM 820 C C . ASP A 1 103 ? -13.627 20.609 7.914 1.00 59.25 103 ASP A C 1
ATOM 822 O O . ASP A 1 103 ? -12.706 20.226 7.186 1.00 59.25 103 ASP A O 1
ATOM 826 N N . ASP A 1 104 ? -13.857 21.905 8.150 1.00 60.12 104 ASP A N 1
ATOM 827 C CA . ASP A 1 104 ? -13.107 23.011 7.539 1.00 60.12 104 ASP A CA 1
ATOM 828 C C . ASP A 1 104 ? -11.593 22.932 7.810 1.00 60.12 104 ASP A C 1
ATOM 830 O O . ASP A 1 104 ? -10.803 23.394 6.987 1.00 60.12 104 ASP A O 1
ATOM 834 N N . ARG A 1 105 ? -11.164 22.252 8.884 1.00 60.28 105 ARG A N 1
ATOM 835 C CA . ARG A 1 105 ? -9.739 22.009 9.193 1.00 60.28 105 ARG A CA 1
ATOM 836 C C . ARG A 1 105 ? -9.002 21.195 8.124 1.00 60.28 105 ARG A C 1
ATOM 838 O O . ARG A 1 105 ? -7.795 21.337 7.964 1.00 60.28 105 ARG A O 1
ATOM 845 N N . PHE A 1 106 ? -9.715 20.355 7.375 1.00 55.38 106 PHE A N 1
ATOM 846 C CA . PHE A 1 106 ? -9.147 19.523 6.309 1.00 55.38 106 PHE A CA 1
ATOM 847 C C . PHE A 1 106 ? -9.059 20.260 4.960 1.00 55.38 106 PHE A C 1
ATOM 849 O O . PHE A 1 106 ? -8.542 19.711 3.987 1.00 55.38 106 PHE A O 1
ATOM 856 N N . ARG A 1 107 ? -9.574 21.496 4.887 1.00 58.34 107 ARG A N 1
ATOM 857 C CA . ARG A 1 107 ? -9.540 22.344 3.684 1.00 58.34 107 ARG A CA 1
ATOM 858 C C . ARG A 1 107 ? -8.325 23.265 3.635 1.00 58.34 107 ARG A C 1
ATOM 860 O O . ARG A 1 107 ? -8.111 23.927 2.624 1.00 58.34 107 ARG A O 1
ATOM 867 N N . GLU A 1 108 ? -7.524 23.299 4.696 1.00 66.56 108 GLU A N 1
ATOM 868 C CA . GLU A 1 108 ? -6.254 24.013 4.697 1.00 66.56 108 GLU A CA 1
ATOM 869 C C . GLU A 1 108 ? -5.217 23.218 3.892 1.00 66.56 108 GLU A C 1
ATOM 871 O O . GLU A 1 108 ? -4.913 22.068 4.213 1.00 66.56 108 GLU A O 1
ATOM 876 N N . GLU A 1 109 ? -4.646 23.829 2.848 1.00 68.56 109 GLU A N 1
ATOM 877 C CA . GLU A 1 109 ? -3.611 23.201 2.007 1.00 68.56 109 GLU A CA 1
ATOM 878 C C . GLU A 1 109 ? -2.436 22.669 2.845 1.00 68.56 109 GLU A C 1
ATOM 880 O O . GLU A 1 109 ? -1.942 21.568 2.594 1.00 68.56 109 GLU A O 1
ATOM 885 N N . ASN A 1 110 ? -2.091 23.384 3.921 1.00 79.19 110 ASN A N 1
ATOM 886 C CA . ASN A 1 110 ? -1.053 23.004 4.879 1.00 79.19 110 ASN A CA 1
ATOM 887 C C . ASN A 1 110 ? -1.348 21.675 5.597 1.00 79.19 110 ASN A C 1
ATOM 889 O O . ASN A 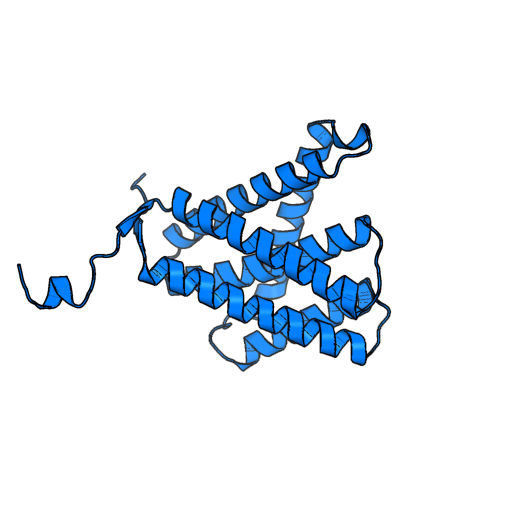1 110 ? -0.424 20.919 5.894 1.00 79.19 110 ASN A O 1
ATOM 893 N N . TYR A 1 111 ? -2.620 21.369 5.879 1.00 82.69 111 TYR A N 1
ATOM 894 C CA . TYR A 1 111 ? -2.999 20.116 6.534 1.00 82.69 111 TYR A CA 1
ATOM 895 C C . TYR A 1 111 ? -2.833 18.928 5.584 1.00 82.69 111 TYR A C 1
ATOM 897 O O . TYR A 1 111 ? -2.210 17.930 5.948 1.00 82.69 111 TYR A O 1
ATOM 905 N N . VAL A 1 112 ? -3.349 19.038 4.355 1.00 85.56 112 VAL A N 1
ATOM 906 C CA . VAL A 1 112 ? -3.253 17.963 3.351 1.00 85.56 112 VAL A CA 1
ATOM 907 C C . VAL A 1 112 ? -1.793 17.676 3.013 1.00 85.56 112 VAL A C 1
ATOM 909 O O . VAL A 1 112 ? -1.391 16.513 2.940 1.00 85.56 112 VAL A O 1
ATOM 912 N N . GLU A 1 113 ? -0.980 18.722 2.859 1.00 88.06 113 GLU A N 1
ATOM 913 C CA . GLU A 1 113 ? 0.452 18.569 2.630 1.00 88.06 113 GLU A CA 1
ATOM 914 C C . GLU A 1 113 ? 1.152 17.883 3.810 1.00 88.06 113 GLU A C 1
ATOM 916 O O . GLU A 1 113 ? 1.912 16.937 3.598 1.00 88.06 113 GLU A O 1
ATOM 921 N N . ALA A 1 114 ? 0.848 18.279 5.050 1.00 89.25 114 ALA A N 1
ATOM 922 C CA . ALA A 1 114 ? 1.409 17.638 6.236 1.00 89.25 114 ALA A CA 1
ATOM 923 C C . ALA A 1 114 ? 1.045 16.147 6.322 1.00 89.25 114 ALA A C 1
ATOM 925 O O . ALA A 1 114 ? 1.914 15.325 6.613 1.00 89.25 114 ALA A O 1
ATOM 926 N N . GLN A 1 115 ? -0.203 15.775 6.017 1.00 89.56 115 GLN A N 1
ATOM 927 C CA . GLN A 1 115 ? -0.618 14.369 5.993 1.00 89.56 115 GLN A CA 1
ATOM 928 C C . GLN A 1 115 ? 0.091 13.577 4.891 1.00 89.56 115 GLN A C 1
ATOM 930 O O . GLN A 1 115 ? 0.564 12.473 5.140 1.00 89.56 115 GLN A O 1
ATOM 935 N N . CYS A 1 116 ? 0.254 14.156 3.700 1.00 91.94 116 CYS A N 1
ATOM 936 C CA . CYS A 1 116 ? 1.028 13.533 2.626 1.00 91.94 116 CYS A CA 1
ATOM 937 C C . CYS A 1 116 ? 2.494 13.302 3.023 1.00 91.94 116 CYS A C 1
ATOM 939 O O . CYS A 1 116 ? 3.061 12.251 2.731 1.00 91.94 116 CYS A O 1
ATOM 941 N N . LEU A 1 117 ? 3.117 14.269 3.703 1.00 92.94 117 LEU A N 1
ATOM 942 C CA . LEU A 1 117 ? 4.488 14.130 4.200 1.00 92.94 117 LEU A CA 1
ATOM 943 C C . LEU A 1 117 ? 4.595 13.066 5.296 1.00 92.94 117 LEU A C 1
ATOM 945 O O . LEU A 1 117 ? 5.591 12.344 5.351 1.00 92.94 117 LEU A O 1
ATOM 949 N N . ASN A 1 118 ? 3.588 12.963 6.164 1.00 93.75 118 ASN A N 1
ATOM 950 C CA . ASN A 1 118 ? 3.527 11.918 7.183 1.00 93.75 118 ASN A CA 1
ATOM 951 C C . ASN A 1 118 ? 3.385 10.533 6.549 1.00 93.75 118 ASN A C 1
ATOM 953 O O . ASN A 1 118 ? 4.122 9.631 6.942 1.00 93.75 118 ASN A O 1
ATOM 957 N N . LEU A 1 119 ? 2.530 10.392 5.530 1.00 94.44 119 LEU A N 1
ATOM 958 C CA . LEU A 1 119 ? 2.410 9.163 4.750 1.00 94.44 119 LEU A CA 1
ATOM 959 C C . LEU A 1 119 ? 3.759 8.771 4.142 1.00 94.44 119 LEU A C 1
ATOM 961 O O . LEU A 1 119 ? 4.208 7.654 4.354 1.00 94.44 119 LEU A O 1
ATOM 965 N N . ILE A 1 120 ? 4.452 9.681 3.449 1.00 93.75 120 ILE A N 1
ATOM 966 C CA . ILE A 1 120 ? 5.759 9.375 2.836 1.00 93.75 120 ILE A CA 1
ATOM 967 C C . ILE A 1 120 ? 6.758 8.865 3.885 1.00 93.75 120 ILE A C 1
ATOM 969 O O . ILE A 1 120 ? 7.340 7.795 3.718 1.00 93.75 120 ILE A O 1
ATOM 973 N N . LYS A 1 121 ? 6.897 9.572 5.014 1.00 94.81 121 LYS A N 1
ATOM 974 C CA . LYS A 1 121 ? 7.783 9.145 6.113 1.00 94.81 121 LYS A CA 1
ATOM 975 C C . LYS A 1 121 ? 7.394 7.777 6.675 1.00 94.81 121 LYS A C 1
ATOM 977 O O . LYS A 1 121 ? 8.262 6.990 7.062 1.00 94.81 121 LYS A O 1
ATOM 982 N N . PHE A 1 122 ? 6.095 7.502 6.752 1.00 95.06 122 PHE A N 1
ATOM 983 C CA . PHE A 1 122 ? 5.578 6.221 7.207 1.00 95.06 122 PHE A CA 1
ATOM 984 C C . PHE A 1 122 ? 5.921 5.096 6.222 1.00 95.06 122 PHE A C 1
ATOM 986 O O . PHE A 1 122 ? 6.442 4.062 6.645 1.00 95.06 122 PHE A O 1
ATOM 993 N N . LEU A 1 123 ? 5.714 5.315 4.919 1.00 94.25 123 LEU A N 1
ATOM 994 C CA . LEU A 1 123 ? 6.074 4.369 3.861 1.00 94.25 123 LEU A CA 1
ATOM 995 C C . LEU A 1 123 ? 7.575 4.049 3.890 1.00 94.25 123 LEU A C 1
ATOM 997 O O . LEU A 1 123 ? 7.939 2.874 3.845 1.00 94.25 123 LEU A O 1
ATOM 1001 N N . ASP A 1 124 ? 8.437 5.055 4.051 1.00 91.81 124 ASP A N 1
ATOM 1002 C CA . ASP A 1 124 ? 9.890 4.867 4.163 1.00 91.81 124 ASP A CA 1
ATOM 1003 C C . ASP A 1 124 ? 10.272 4.026 5.388 1.00 91.81 124 ASP A C 1
ATOM 1005 O O . ASP A 1 124 ? 11.083 3.097 5.303 1.00 91.81 124 ASP A O 1
ATOM 1009 N N . THR A 1 125 ? 9.649 4.313 6.534 1.00 94.25 125 THR A N 1
ATOM 1010 C CA . THR A 1 125 ? 9.868 3.557 7.775 1.00 94.25 125 THR A CA 1
ATOM 1011 C C . THR A 1 125 ? 9.478 2.090 7.590 1.00 94.25 125 THR A C 1
ATOM 1013 O O . THR A 1 125 ? 10.258 1.187 7.905 1.00 94.25 125 THR A O 1
ATOM 1016 N N . ARG A 1 126 ? 8.300 1.830 7.011 1.00 91.88 126 ARG A N 1
ATOM 1017 C CA . ARG A 1 126 ? 7.819 0.469 6.746 1.00 91.88 126 ARG A CA 1
ATOM 1018 C C . ARG A 1 126 ? 8.652 -0.257 5.699 1.00 91.88 126 ARG A C 1
ATOM 1020 O O . ARG A 1 126 ? 8.902 -1.446 5.863 1.00 91.88 126 ARG A O 1
ATOM 1027 N N . GLN A 1 127 ? 9.144 0.428 4.670 1.00 89.00 127 GLN A N 1
ATOM 1028 C CA . GLN A 1 127 ? 10.059 -0.161 3.688 1.00 89.00 127 GLN A CA 1
ATOM 1029 C C . GLN A 1 127 ? 11.342 -0.682 4.340 1.00 89.00 127 GLN A C 1
ATOM 1031 O O . GLN A 1 127 ? 11.793 -1.786 4.021 1.00 89.00 127 GLN A O 1
ATOM 1036 N N . ALA A 1 128 ? 11.907 0.067 5.292 1.00 88.19 128 ALA A N 1
ATOM 1037 C CA . ALA A 1 128 ? 13.064 -0.389 6.055 1.00 88.19 128 ALA A CA 1
ATOM 1038 C C . ALA A 1 128 ? 12.735 -1.632 6.904 1.00 88.19 128 ALA A C 1
ATOM 1040 O O . ALA A 1 128 ? 13.486 -2.610 6.885 1.00 88.19 128 ALA A O 1
ATOM 1041 N N . GLU A 1 129 ? 11.592 -1.637 7.596 1.00 89.19 129 GLU A N 1
ATOM 1042 C CA . GLU A 1 129 ? 11.138 -2.782 8.399 1.00 89.19 129 GLU A CA 1
ATOM 1043 C C . GLU A 1 129 ? 10.850 -4.028 7.554 1.00 89.19 129 GLU A C 1
ATOM 1045 O O . GLU A 1 129 ? 11.195 -5.146 7.950 1.00 89.19 129 GLU A O 1
ATOM 1050 N N . TYR A 1 130 ? 10.241 -3.847 6.381 1.00 89.00 130 TYR A N 1
ATOM 1051 C CA . TYR A 1 130 ? 9.936 -4.919 5.441 1.00 89.00 130 TYR A CA 1
ATOM 1052 C C . TYR A 1 130 ? 11.155 -5.385 4.644 1.00 89.00 130 TYR A C 1
ATOM 1054 O O . TYR A 1 130 ? 11.110 -6.454 4.041 1.00 89.00 130 TYR A O 1
ATOM 1062 N N . GLY A 1 131 ? 12.287 -4.677 4.707 1.00 82.44 131 GLY A N 1
ATOM 1063 C CA . GLY A 1 131 ? 13.538 -5.073 4.055 1.00 82.44 131 GLY A CA 1
ATOM 1064 C C . GLY A 1 131 ? 14.009 -6.495 4.402 1.00 82.44 131 GLY A C 1
ATOM 1065 O O . GLY A 1 131 ? 14.662 -7.146 3.582 1.00 82.44 131 GLY A O 1
ATOM 1066 N N . LYS A 1 132 ? 13.616 -7.033 5.569 1.00 83.31 132 LYS A N 1
ATOM 1067 C CA . LYS A 1 132 ? 13.867 -8.439 5.948 1.00 83.31 132 LYS A CA 1
ATOM 1068 C C . LYS A 1 132 ? 13.123 -9.467 5.079 1.00 83.31 132 LYS A C 1
ATOM 1070 O O . LYS A 1 132 ? 13.558 -10.612 5.014 1.00 83.31 132 LYS A O 1
ATOM 1075 N N . TYR A 1 133 ? 12.066 -9.069 4.367 1.00 82.81 133 TYR A N 1
ATOM 1076 C CA . TYR A 1 133 ? 11.290 -9.902 3.437 1.00 82.81 133 TYR A CA 1
ATOM 1077 C C . TYR A 1 133 ? 11.696 -9.662 1.974 1.00 82.81 133 TYR A C 1
ATOM 1079 O O . TYR A 1 133 ? 10.874 -9.660 1.066 1.00 82.81 133 TYR A O 1
AT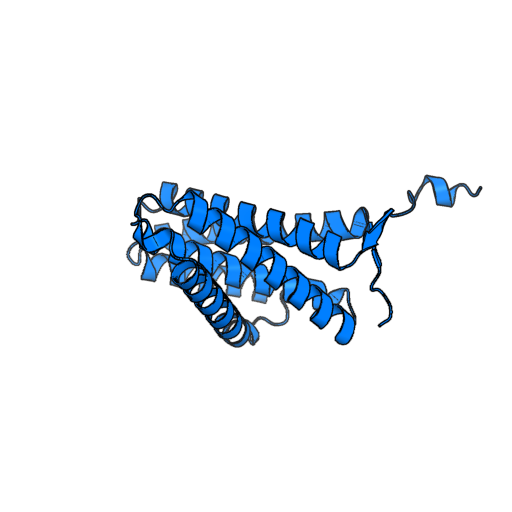OM 1087 N N . SER A 1 134 ? 12.990 -9.465 1.718 1.00 72.69 134 SER A N 1
ATOM 1088 C CA . SER A 1 134 ? 13.504 -9.063 0.399 1.00 72.69 134 SER A CA 1
ATOM 1089 C C . SER A 1 134 ? 13.244 -10.049 -0.753 1.00 72.69 134 SER A C 1
ATOM 1091 O O . SER A 1 134 ? 13.289 -9.631 -1.910 1.00 72.69 134 SER A O 1
ATOM 1093 N N . LYS A 1 135 ? 12.954 -11.326 -0.465 1.00 72.44 135 LYS A N 1
ATOM 1094 C CA . LYS A 1 135 ? 12.682 -12.388 -1.453 1.00 72.44 135 LYS A CA 1
ATOM 1095 C C . LYS A 1 135 ? 11.199 -12.762 -1.514 1.00 72.44 135 LYS A C 1
ATOM 1097 O O . LYS A 1 135 ? 10.829 -13.901 -1.250 1.00 72.44 135 LYS A O 1
ATOM 1102 N N . LEU A 1 136 ? 10.338 -11.816 -1.885 1.00 68.12 136 LEU A N 1
ATOM 1103 C CA . LEU A 1 136 ? 8.892 -12.074 -2.015 1.00 68.12 136 LEU A CA 1
ATOM 1104 C C . LEU A 1 136 ? 8.528 -13.057 -3.145 1.00 68.12 136 LEU A C 1
ATOM 1106 O O . LEU A 1 136 ? 7.394 -13.520 -3.210 1.00 68.12 136 LEU A O 1
ATOM 1110 N N . THR A 1 137 ? 9.475 -13.398 -4.024 1.00 58.72 137 THR A N 1
ATOM 1111 C CA . THR A 1 137 ? 9.303 -14.434 -5.055 1.00 58.72 137 THR A CA 1
ATOM 1112 C C . THR A 1 137 ? 9.293 -15.853 -4.485 1.00 58.72 137 THR A C 1
ATOM 1114 O O . THR A 1 137 ? 8.800 -16.770 -5.141 1.00 58.72 137 THR A O 1
ATOM 1117 N N . ASP A 1 138 ? 9.810 -16.042 -3.270 1.00 59.75 138 ASP A N 1
ATOM 1118 C CA . ASP A 1 138 ? 9.700 -17.296 -2.536 1.00 59.75 138 ASP A CA 1
ATOM 1119 C C . ASP A 1 138 ? 8.353 -17.299 -1.779 1.00 59.75 138 ASP A C 1
ATOM 1121 O O . ASP A 1 138 ? 7.959 -16.302 -1.169 1.00 59.75 138 ASP A O 1
ATOM 1125 N N . ARG A 1 139 ? 7.608 -18.416 -1.803 1.00 61.06 139 ARG A N 1
ATOM 1126 C CA . ARG A 1 139 ? 6.273 -18.493 -1.161 1.00 61.06 139 ARG A CA 1
ATOM 1127 C C . ARG A 1 139 ? 6.319 -18.242 0.351 1.00 61.06 139 ARG A C 1
ATOM 1129 O O . ARG A 1 139 ? 5.352 -17.748 0.924 1.00 61.06 139 ARG A O 1
ATOM 1136 N N . GLU A 1 140 ? 7.426 -18.601 0.993 1.00 68.38 140 GLU A N 1
ATOM 1137 C CA . GLU A 1 140 ? 7.577 -18.553 2.448 1.00 68.38 140 GLU A CA 1
ATOM 1138 C C . GLU A 1 140 ? 7.772 -17.114 2.986 1.00 68.38 140 GLU A C 1
ATOM 1140 O O . GLU A 1 140 ? 7.017 -16.723 3.882 1.00 68.38 140 GLU A O 1
ATOM 1145 N N . PRO A 1 141 ? 8.655 -16.259 2.423 1.00 75.94 141 PRO A N 1
ATOM 1146 C CA . PRO A 1 141 ? 8.744 -14.849 2.814 1.00 75.94 141 PRO A CA 1
ATOM 1147 C C . PRO A 1 141 ? 7.466 -14.039 2.568 1.00 75.94 141 PRO A C 1
ATOM 1149 O O . PRO A 1 141 ? 7.103 -13.231 3.421 1.00 75.94 141 PRO A O 1
ATOM 1152 N N . ALA A 1 142 ? 6.760 -14.269 1.453 1.00 81.75 142 ALA A N 1
ATOM 1153 C CA . ALA A 1 142 ? 5.511 -13.562 1.149 1.00 81.75 142 ALA A CA 1
ATOM 1154 C C . ALA A 1 142 ? 4.392 -13.910 2.143 1.00 81.75 142 ALA A C 1
ATOM 1156 O O . ALA A 1 142 ? 3.767 -13.013 2.710 1.00 81.75 142 ALA A O 1
ATOM 1157 N N . GLY A 1 143 ? 4.190 -15.205 2.422 1.00 85.81 143 GLY A N 1
ATOM 1158 C CA . GLY A 1 143 ? 3.230 -15.651 3.436 1.00 85.81 143 GLY A CA 1
ATOM 1159 C C . GLY A 1 143 ? 3.581 -15.137 4.836 1.00 85.81 143 GLY A C 1
ATOM 1160 O O . GLY A 1 143 ? 2.698 -14.713 5.579 1.00 85.81 143 GLY A O 1
ATOM 1161 N N . THR A 1 144 ? 4.873 -15.090 5.176 1.00 89.19 144 THR A N 1
ATOM 1162 C CA . THR A 1 144 ? 5.339 -14.560 6.468 1.00 89.19 144 THR A CA 1
ATOM 1163 C C . THR A 1 144 ? 5.066 -13.061 6.601 1.00 89.19 144 THR A C 1
ATOM 1165 O O . THR A 1 144 ? 4.552 -12.635 7.633 1.00 89.19 144 THR A O 1
ATOM 1168 N N . LEU A 1 145 ? 5.347 -12.263 5.564 1.00 91.56 145 LEU A N 1
ATOM 1169 C CA . LEU A 1 145 ? 5.033 -10.832 5.556 1.00 91.56 145 LEU A CA 1
ATOM 1170 C C . LEU A 1 145 ? 3.525 -10.594 5.718 1.00 91.56 145 LEU A C 1
ATOM 1172 O O . LEU A 1 145 ? 3.119 -9.809 6.574 1.00 91.56 145 LEU A O 1
ATOM 1176 N N . CYS A 1 146 ? 2.698 -11.310 4.950 1.00 94.44 146 CYS A N 1
ATOM 1177 C CA . CYS A 1 146 ? 1.242 -11.195 5.039 1.00 94.44 146 CYS A CA 1
ATOM 1178 C C . CYS A 1 146 ? 0.741 -11.554 6.446 1.00 94.44 146 CYS A C 1
ATOM 1180 O O . CYS A 1 146 ? -0.108 -10.861 7.008 1.00 94.44 146 CYS A O 1
ATOM 1182 N N . TRP A 1 147 ? 1.299 -12.602 7.056 1.00 94.38 147 TRP A N 1
ATOM 1183 C CA . TRP A 1 147 ? 0.966 -13.013 8.419 1.00 94.38 147 TRP A CA 1
ATOM 1184 C C . TRP A 1 147 ? 1.383 -11.981 9.473 1.00 94.38 147 TRP A C 1
ATOM 1186 O O . TRP A 1 147 ? 0.613 -11.667 10.385 1.00 94.38 147 TRP A O 1
ATOM 1196 N N . ASP A 1 148 ? 2.594 -11.437 9.364 1.00 93.12 148 ASP A N 1
ATOM 1197 C CA . ASP A 1 148 ? 3.110 -10.438 10.299 1.00 93.12 148 ASP A CA 1
ATOM 1198 C C . ASP A 1 148 ? 2.320 -9.128 10.231 1.00 93.12 148 ASP A C 1
ATOM 1200 O O . ASP A 1 148 ? 1.949 -8.592 11.280 1.00 93.12 148 ASP A O 1
ATOM 1204 N N . LEU A 1 149 ? 1.964 -8.680 9.024 1.00 94.88 149 LEU A N 1
ATOM 1205 C CA . LEU A 1 149 ? 1.063 -7.548 8.823 1.00 94.88 149 LEU A CA 1
ATOM 1206 C C . LEU A 1 149 ? -0.313 -7.808 9.446 1.00 94.88 149 LEU A C 1
ATOM 1208 O O . LEU A 1 149 ? -0.826 -6.975 10.190 1.00 94.88 149 LEU A O 1
ATOM 1212 N N . SER A 1 150 ? -0.881 -8.993 9.225 1.00 95.38 150 SER A N 1
ATOM 1213 C CA . SER A 1 150 ? -2.212 -9.343 9.739 1.00 95.38 150 SER A CA 1
ATOM 1214 C C . SER A 1 150 ? -2.275 -9.326 11.263 1.00 95.38 150 SER A C 1
ATOM 1216 O O . SER A 1 150 ? -3.227 -8.810 11.847 1.00 95.38 150 SER A O 1
ATOM 1218 N N . LYS A 1 151 ? -1.224 -9.823 11.929 1.00 93.88 151 LYS A N 1
ATOM 1219 C CA . LYS A 1 151 ? -1.088 -9.725 13.390 1.00 93.88 151 LYS A CA 1
ATOM 1220 C C . LYS A 1 151 ? -0.984 -8.275 13.860 1.00 93.88 151 LYS A C 1
ATOM 1222 O O . LYS A 1 151 ? -1.525 -7.962 14.921 1.00 93.88 151 LYS A O 1
ATOM 1227 N N . SER A 1 152 ? -0.268 -7.426 13.119 1.00 92.75 152 SER A N 1
ATOM 1228 C CA . SER A 1 152 ? -0.141 -5.997 13.430 1.00 92.75 152 SER A CA 1
ATOM 1229 C C . SER A 1 152 ? -1.505 -5.310 13.359 1.00 92.75 152 SER A C 1
ATOM 1231 O O . SER A 1 152 ? -1.949 -4.728 14.347 1.00 92.75 152 SER A O 1
ATOM 1233 N N . ILE A 1 153 ? -2.221 -5.490 12.245 1.00 94.06 153 ILE A N 1
ATOM 1234 C CA . ILE A 1 153 ? -3.557 -4.926 12.023 1.00 94.06 153 ILE A CA 1
ATOM 1235 C C . ILE A 1 153 ? -4.535 -5.411 13.102 1.00 94.06 153 ILE A C 1
ATOM 1237 O O . ILE A 1 153 ? -5.160 -4.599 13.782 1.00 94.06 153 ILE A O 1
ATOM 1241 N N . ALA A 1 154 ? -4.628 -6.724 13.335 1.00 92.81 154 ALA A N 1
ATOM 1242 C CA . ALA A 1 154 ? -5.541 -7.278 14.338 1.00 92.81 154 ALA A CA 1
ATOM 1243 C C . ALA A 1 154 ? -5.280 -6.699 15.738 1.00 92.81 154 ALA A C 1
ATOM 1245 O O . ALA A 1 154 ? -6.209 -6.325 16.453 1.00 92.81 154 ALA A O 1
ATOM 1246 N N . LYS A 1 155 ? -4.000 -6.595 16.123 1.00 90.81 155 LYS A N 1
ATOM 1247 C CA . LYS A 1 155 ? -3.587 -6.047 17.419 1.00 90.81 155 LYS A CA 1
ATOM 1248 C C . LYS A 1 155 ? -3.941 -4.565 17.557 1.00 90.81 155 LYS A C 1
ATOM 1250 O O . LYS A 1 155 ? -4.363 -4.167 18.639 1.00 90.81 155 LYS A O 1
ATOM 1255 N N . ASN A 1 156 ? -3.726 -3.775 16.509 1.00 89.44 156 ASN A N 1
ATOM 1256 C CA . ASN A 1 156 ? -3.835 -2.321 16.578 1.00 89.44 156 ASN A CA 1
ATOM 1257 C C . ASN A 1 156 ? -5.278 -1.825 16.403 1.00 89.44 156 ASN A C 1
ATOM 1259 O O . ASN A 1 156 ? -5.610 -0.784 16.960 1.00 89.44 156 ASN A O 1
ATOM 1263 N N . PHE A 1 157 ? -6.133 -2.569 15.689 1.00 90.06 157 PHE A N 1
ATOM 1264 C CA . PHE A 1 157 ? -7.443 -2.058 15.266 1.00 90.06 157 PHE A CA 1
ATOM 1265 C C . PHE A 1 157 ? -8.660 -2.839 15.789 1.00 90.06 157 PHE A C 1
ATOM 1267 O O . PHE A 1 157 ? -9.712 -2.236 15.969 1.00 90.06 157 PHE A O 1
ATOM 1274 N N . PHE A 1 158 ? -8.553 -4.145 16.076 1.00 85.31 158 PHE A N 1
ATOM 1275 C CA . PHE A 1 158 ? -9.745 -4.998 16.280 1.00 85.31 158 PHE A CA 1
ATOM 1276 C C . PHE A 1 158 ? -9.742 -5.830 17.571 1.00 85.31 158 PHE A C 1
ATOM 1278 O O . PHE A 1 158 ? -10.522 -6.773 17.693 1.00 85.31 158 PHE A O 1
ATOM 1285 N N . ALA A 1 159 ? -8.871 -5.491 18.529 1.00 71.44 159 ALA A N 1
ATOM 1286 C CA . ALA A 1 159 ? -8.492 -6.343 19.660 1.00 71.44 159 ALA A CA 1
ATOM 1287 C C . ALA A 1 159 ? -7.899 -7.693 19.201 1.00 71.44 159 ALA A C 1
ATOM 1289 O O . ALA A 1 159 ? -8.278 -8.283 18.192 1.00 71.44 159 ALA A O 1
ATOM 1290 N N . ARG A 1 160 ? -6.889 -8.190 19.924 1.00 64.62 160 ARG A N 1
ATOM 1291 C CA . ARG A 1 160 ? -6.084 -9.334 19.468 1.00 64.62 160 ARG A CA 1
ATOM 1292 C C . ARG A 1 160 ? -6.854 -10.659 19.585 1.00 64.62 160 ARG A C 1
ATOM 1294 O O . ARG A 1 160 ? -6.645 -11.411 20.532 1.00 64.62 160 ARG A O 1
ATOM 1301 N N . ASP A 1 161 ? -7.703 -10.934 18.600 1.00 77.19 161 ASP A N 1
ATOM 1302 C CA . ASP A 1 161 ? -8.402 -12.202 18.380 1.00 77.19 161 ASP A CA 1
ATOM 1303 C C . ASP A 1 161 ? -7.729 -12.987 17.239 1.00 77.19 161 ASP A C 1
ATOM 1305 O O . ASP A 1 161 ? -7.361 -12.445 16.188 1.00 77.19 161 ASP A O 1
ATOM 1309 N N . VAL A 1 162 ? -7.552 -14.289 17.459 1.00 82.94 162 VAL A N 1
ATOM 1310 C CA . VAL A 1 162 ? -7.017 -15.226 16.465 1.00 82.94 162 VAL A CA 1
ATOM 1311 C C . VAL A 1 162 ? -7.929 -15.285 15.236 1.00 82.94 162 VAL A C 1
ATOM 1313 O O . VAL A 1 162 ? -7.417 -15.365 14.121 1.00 82.94 162 VAL A O 1
ATOM 1316 N N . HIS A 1 163 ? -9.250 -15.173 15.409 1.00 87.38 163 HIS A N 1
ATOM 1317 C CA . HIS A 1 163 ? -10.199 -15.174 14.291 1.00 87.38 163 HIS A CA 1
ATOM 1318 C C . HIS A 1 163 ? -10.016 -13.945 13.399 1.00 87.38 163 HIS A C 1
ATOM 1320 O O . HIS A 1 163 ? -9.852 -14.091 12.189 1.00 87.38 163 HIS A O 1
ATOM 1326 N N . ASN A 1 164 ? -9.936 -12.752 13.997 1.00 89.31 164 ASN A N 1
ATOM 1327 C CA . ASN A 1 164 ? -9.669 -11.513 13.261 1.00 89.31 164 ASN A CA 1
ATOM 1328 C C . ASN A 1 164 ? -8.336 -11.590 12.514 1.00 89.31 164 ASN A C 1
ATOM 1330 O O . ASN A 1 164 ? -8.270 -11.261 11.335 1.00 89.31 164 ASN A O 1
ATOM 1334 N N . THR A 1 165 ? -7.286 -12.109 13.160 1.00 94.25 165 THR A N 1
ATOM 1335 C CA . THR A 1 165 ? -5.975 -12.291 12.512 1.00 94.25 165 THR A CA 1
ATOM 1336 C C . THR A 1 165 ? -6.071 -13.180 11.267 1.00 94.25 165 THR A C 1
ATOM 1338 O O . THR A 1 165 ? -5.453 -12.872 10.250 1.00 94.25 165 THR A O 1
ATOM 1341 N N . LEU A 1 166 ? -6.847 -14.268 11.324 1.00 93.69 166 LEU A N 1
ATOM 1342 C CA . LEU A 1 166 ? -7.040 -15.175 10.190 1.00 93.69 166 LEU A CA 1
ATOM 1343 C C . LEU A 1 166 ? -7.849 -14.535 9.057 1.00 93.69 166 LEU A C 1
ATOM 1345 O O . LEU A 1 166 ? -7.472 -14.691 7.899 1.00 93.69 166 LEU A O 1
ATOM 1349 N N . PHE A 1 167 ? -8.924 -13.805 9.367 1.00 93.88 167 PHE A N 1
ATOM 1350 C CA . PHE A 1 167 ? -9.700 -13.098 8.344 1.00 93.88 167 PHE A CA 1
ATOM 1351 C C . PHE A 1 167 ? -8.863 -12.030 7.646 1.00 93.88 167 PHE A C 1
ATOM 1353 O O . PHE A 1 167 ? -8.784 -12.031 6.420 1.00 93.88 167 PHE A O 1
ATOM 1360 N N . ILE A 1 168 ? -8.155 -11.208 8.425 1.00 95.69 168 ILE A N 1
ATOM 1361 C CA . ILE A 1 168 ? -7.238 -10.201 7.889 1.00 95.69 168 ILE A CA 1
ATOM 1362 C C . ILE A 1 168 ? -6.185 -10.870 7.005 1.00 95.69 168 ILE A C 1
ATOM 1364 O O . ILE A 1 168 ? -5.936 -10.397 5.906 1.00 95.69 168 ILE A O 1
ATOM 1368 N N . TYR A 1 169 ? -5.614 -12.002 7.423 1.00 95.81 169 TYR A N 1
ATOM 1369 C CA . TYR A 1 169 ? -4.631 -12.720 6.610 1.00 95.81 169 TYR A CA 1
ATOM 1370 C C . TYR A 1 169 ? -5.163 -13.142 5.242 1.00 95.81 169 TYR A C 1
ATOM 1372 O O . TYR A 1 169 ? -4.453 -12.999 4.247 1.00 95.81 169 TYR A O 1
ATOM 1380 N N . VAL A 1 170 ? -6.405 -13.621 5.169 1.00 95.38 170 VAL A N 1
ATOM 1381 C CA . VAL A 1 170 ? -7.036 -13.960 3.887 1.00 95.38 170 VAL A CA 1
ATOM 1382 C C . VAL A 1 170 ? -7.156 -12.722 2.997 1.00 95.38 170 VAL A C 1
ATOM 1384 O O . VAL A 1 170 ? -6.809 -12.795 1.818 1.00 95.38 170 VAL A O 1
ATOM 1387 N N . ASP A 1 171 ? -7.575 -11.587 3.556 1.00 96.12 171 ASP A N 1
ATOM 1388 C CA . ASP A 1 171 ? -7.746 -10.342 2.800 1.00 96.12 171 ASP A CA 1
ATOM 1389 C C . ASP A 1 171 ? -6.399 -9.735 2.363 1.00 96.12 171 ASP A C 1
ATOM 1391 O O . ASP A 1 171 ? -6.250 -9.321 1.214 1.00 96.12 171 ASP A O 1
ATOM 1395 N N . ILE A 1 172 ? -5.366 -9.787 3.210 1.00 96.81 172 ILE A N 1
ATOM 1396 C CA . ILE A 1 172 ? -4.000 -9.370 2.855 1.00 96.81 172 ILE A CA 1
ATOM 1397 C C . ILE A 1 172 ? -3.400 -10.272 1.769 1.00 96.81 172 ILE A C 1
ATOM 1399 O O . ILE A 1 172 ? -2.750 -9.781 0.846 1.00 96.81 172 ILE A O 1
ATOM 1403 N N . MET A 1 173 ? -3.627 -11.586 1.830 1.00 95.00 173 MET A N 1
ATOM 1404 C CA . MET A 1 173 ? -3.187 -12.506 0.775 1.00 95.00 173 MET A CA 1
ATOM 1405 C C . MET A 1 173 ? -3.918 -12.242 -0.547 1.00 95.00 173 MET A C 1
ATOM 1407 O O . MET A 1 173 ? -3.296 -12.297 -1.607 1.00 95.00 173 MET A O 1
ATOM 1411 N N . ALA A 1 174 ? -5.217 -11.935 -0.502 1.00 94.12 174 ALA A N 1
ATOM 1412 C CA . ALA A 1 174 ? -5.979 -11.555 -1.689 1.00 94.12 174 ALA A CA 1
ATOM 1413 C C . ALA A 1 174 ? -5.458 -10.243 -2.299 1.00 94.12 174 ALA A C 1
ATOM 1415 O O . ALA A 1 174 ? -5.273 -10.169 -3.517 1.00 94.12 174 ALA A O 1
ATOM 1416 N N . LEU A 1 175 ? -5.132 -9.250 -1.464 1.00 95.88 175 LEU A N 1
ATOM 1417 C CA . LEU A 1 175 ? -4.458 -8.023 -1.892 1.00 95.88 175 LEU A CA 1
ATOM 1418 C C . LEU A 1 175 ? -3.110 -8.338 -2.556 1.00 95.88 175 LEU A C 1
ATOM 1420 O O . LEU A 1 175 ? -2.859 -7.879 -3.666 1.00 95.88 175 LEU A O 1
ATOM 1424 N N . PHE A 1 176 ? -2.268 -9.167 -1.933 1.00 93.50 176 PHE A N 1
ATOM 1425 C CA . PHE A 1 176 ? -0.972 -9.571 -2.492 1.00 93.50 176 PHE A CA 1
ATOM 1426 C C . PHE A 1 176 ? -1.099 -10.192 -3.889 1.00 93.50 176 PHE A C 1
ATOM 1428 O O . PHE A 1 176 ? -0.375 -9.815 -4.811 1.00 93.50 176 PHE A O 1
ATOM 1435 N N . VAL A 1 177 ? -2.042 -11.123 -4.062 1.00 91.38 177 VAL A N 1
ATOM 1436 C CA . VAL A 1 177 ? -2.308 -11.759 -5.361 1.00 91.38 177 VAL A CA 1
ATOM 1437 C C . VAL A 1 177 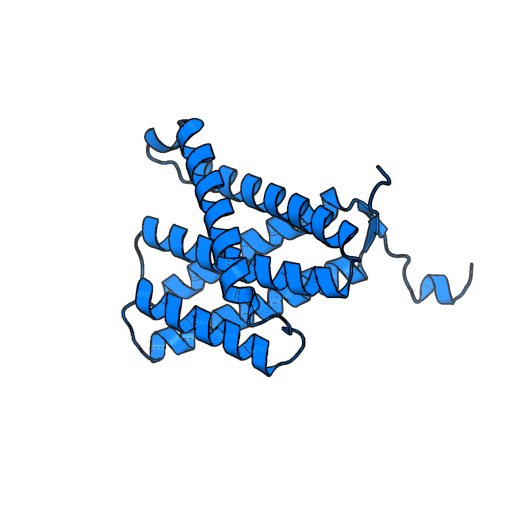? -2.778 -10.723 -6.383 1.00 91.38 177 VAL A C 1
ATOM 1439 O O . VAL A 1 177 ? -2.249 -10.686 -7.494 1.00 91.38 177 VAL A O 1
ATOM 1442 N N . SER A 1 178 ? -3.703 -9.843 -5.992 1.00 93.56 178 SER A N 1
ATOM 1443 C CA . SER A 1 178 ? -4.249 -8.794 -6.862 1.00 93.56 178 SER A CA 1
ATOM 1444 C C . SER A 1 178 ? -3.164 -7.824 -7.334 1.00 93.56 178 SER A C 1
ATOM 1446 O O . SER A 1 178 ? -3.107 -7.486 -8.515 1.00 93.56 178 SER A O 1
ATOM 1448 N N . LEU A 1 179 ? -2.239 -7.435 -6.451 1.00 91.25 179 LEU A N 1
ATOM 1449 C CA . LEU A 1 179 ? -1.083 -6.613 -6.818 1.00 91.25 179 LEU A CA 1
ATOM 1450 C C . LEU A 1 179 ? -0.229 -7.308 -7.886 1.00 91.25 179 LEU A C 1
ATOM 1452 O O . LEU A 1 179 ? 0.110 -6.694 -8.899 1.00 91.25 179 LEU A O 1
ATOM 1456 N N . GLY A 1 180 ? 0.055 -8.603 -7.719 1.00 87.31 180 GLY A N 1
ATOM 1457 C CA . GLY A 1 180 ? 0.776 -9.391 -8.721 1.00 87.31 180 GLY A CA 1
ATOM 1458 C C . GLY A 1 180 ? 0.063 -9.446 -10.080 1.00 87.31 180 GLY A C 1
ATOM 1459 O O . GLY A 1 180 ? 0.709 -9.373 -11.129 1.00 87.31 180 GLY A O 1
ATOM 1460 N N . GLU A 1 181 ? -1.269 -9.530 -10.092 1.00 88.44 181 GLU A N 1
ATOM 1461 C CA . GLU A 1 181 ? -2.073 -9.510 -11.321 1.00 88.44 181 GLU A CA 1
ATOM 1462 C C . GLU A 1 181 ? -2.049 -8.150 -12.026 1.00 88.44 181 GLU A C 1
ATOM 1464 O O . GLU A 1 181 ? -1.938 -8.105 -13.259 1.00 88.44 181 GLU A O 1
ATOM 1469 N N . VAL A 1 182 ? -2.099 -7.051 -11.267 1.00 88.06 182 VAL A N 1
ATOM 1470 C CA . VAL A 1 182 ? -1.973 -5.686 -11.801 1.00 88.06 182 VAL A CA 1
ATOM 1471 C C . VAL A 1 182 ? -0.605 -5.502 -12.465 1.00 88.06 182 VAL A C 1
ATOM 1473 O O . VAL A 1 182 ? -0.545 -5.087 -13.625 1.00 88.06 182 VAL A O 1
ATOM 1476 N N . PHE A 1 183 ? 0.484 -5.908 -11.802 1.00 83.50 183 PHE A N 1
ATOM 1477 C CA . PHE A 1 183 ? 1.832 -5.869 -12.387 1.00 83.50 183 PHE A CA 1
ATOM 1478 C C . PHE A 1 183 ? 1.949 -6.705 -13.659 1.00 83.50 183 PHE A C 1
ATOM 1480 O O . PHE A 1 183 ? 2.369 -6.203 -14.702 1.00 83.50 183 PHE A O 1
ATOM 1487 N N . ASN A 1 184 ? 1.516 -7.965 -13.610 1.00 83.50 184 ASN A N 1
ATOM 1488 C CA . ASN A 1 184 ? 1.568 -8.873 -14.757 1.00 83.50 184 ASN A CA 1
ATOM 1489 C C . ASN A 1 184 ? 0.757 -8.334 -15.946 1.00 83.50 184 ASN A C 1
ATOM 1491 O O . ASN A 1 184 ? 1.133 -8.490 -17.109 1.00 83.50 184 ASN A O 1
ATOM 1495 N N . THR A 1 185 ? -0.372 -7.682 -15.666 1.00 84.75 185 THR A N 1
ATOM 1496 C CA . THR A 1 185 ? -1.192 -7.028 -16.686 1.00 84.75 185 THR A CA 1
ATOM 1497 C C . THR A 1 185 ? -0.439 -5.879 -17.346 1.00 84.75 185 THR A C 1
ATOM 1499 O O . THR A 1 185 ? -0.457 -5.773 -18.575 1.00 84.75 185 THR A O 1
ATOM 1502 N N . LEU A 1 186 ? 0.245 -5.055 -16.554 1.00 81.06 186 LEU A N 1
ATOM 1503 C CA . LEU A 1 186 ? 1.043 -3.938 -17.043 1.00 81.06 186 LEU A CA 1
ATOM 1504 C C . LEU A 1 186 ? 2.213 -4.436 -17.911 1.00 81.06 186 LEU A C 1
ATOM 1506 O O . LEU A 1 186 ? 2.366 -3.982 -19.043 1.00 81.06 186 LEU A O 1
ATOM 1510 N N . GLU A 1 187 ? 2.950 -5.456 -17.464 1.00 80.56 187 GLU A N 1
ATOM 1511 C CA . GLU A 1 187 ? 4.064 -6.069 -18.209 1.00 80.56 187 GLU A CA 1
ATOM 1512 C C . GLU A 1 187 ? 3.651 -6.713 -19.542 1.00 80.56 187 GLU A C 1
ATOM 1514 O O . GLU A 1 187 ? 4.385 -6.655 -20.540 1.00 80.56 187 GLU A O 1
ATOM 1519 N N . LYS A 1 188 ? 2.479 -7.362 -19.566 1.00 81.94 188 LYS A N 1
ATOM 1520 C CA . LYS A 1 188 ? 1.936 -8.015 -20.766 1.00 81.94 188 LYS A CA 1
ATOM 1521 C C . LYS A 1 188 ? 1.414 -7.011 -21.779 1.00 81.94 188 LYS A C 1
ATOM 1523 O O . LYS A 1 188 ? 1.550 -7.236 -22.980 1.00 81.94 188 LYS A O 1
ATOM 1528 N N . LYS A 1 189 ? 0.779 -5.935 -21.312 1.00 78.25 189 LYS A N 1
ATOM 1529 C CA . LYS A 1 189 ? 0.180 -4.919 -22.186 1.00 78.25 189 LYS A CA 1
ATOM 1530 C C . LYS A 1 189 ? 1.219 -3.938 -22.709 1.00 78.25 189 LYS A C 1
ATOM 1532 O O . LYS A 1 189 ? 1.094 -3.494 -23.857 1.00 78.25 189 LYS A O 1
ATOM 1537 N N . PHE A 1 190 ? 2.2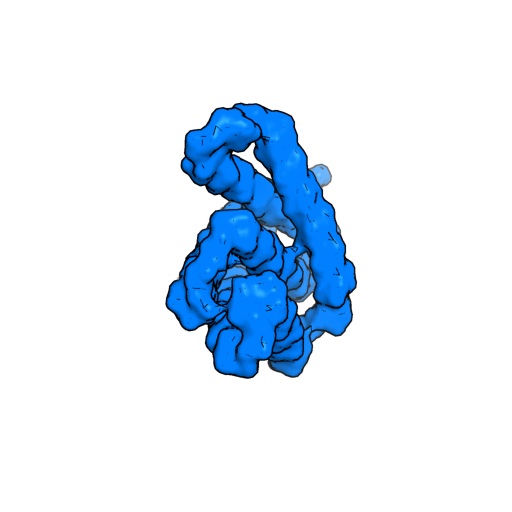30 -3.628 -21.900 1.00 80.44 190 PHE A N 1
ATOM 1538 C CA . PHE A 1 190 ? 3.088 -2.487 -22.149 1.00 80.44 190 PHE A CA 1
ATOM 1539 C C . PHE A 1 190 ? 4.587 -2.790 -22.142 1.00 80.44 190 PHE A C 1
ATOM 1541 O O . PHE A 1 190 ? 5.099 -3.624 -21.401 1.00 80.44 190 PHE A O 1
ATOM 1548 N N . GLU A 1 191 ? 5.297 -2.074 -23.006 1.00 84.69 191 GLU A N 1
ATOM 1549 C CA . GLU A 1 191 ? 6.737 -1.866 -22.928 1.00 84.69 191 GLU A CA 1
ATOM 1550 C C . GLU A 1 191 ? 6.952 -0.513 -22.243 1.00 84.69 191 GLU A C 1
ATOM 1552 O O . GLU A 1 191 ? 6.609 0.528 -22.814 1.00 84.69 191 GLU A O 1
ATOM 1557 N N . ILE A 1 192 ? 7.464 -0.529 -21.010 1.00 83.94 192 ILE A N 1
ATOM 1558 C CA . ILE A 1 192 ? 7.704 0.699 -20.250 1.00 83.94 192 ILE A CA 1
ATOM 1559 C C . ILE A 1 192 ? 8.965 1.377 -20.771 1.00 83.94 192 ILE A C 1
ATOM 1561 O O . ILE A 1 192 ? 10.051 0.794 -20.770 1.00 83.94 192 ILE A O 1
ATOM 1565 N N . VAL A 1 193 ? 8.810 2.625 -21.197 1.00 86.25 193 VAL A N 1
ATOM 1566 C CA . VAL A 1 193 ? 9.888 3.448 -21.731 1.00 86.25 193 VAL A CA 1
ATOM 1567 C C . VAL A 1 193 ? 10.288 4.483 -20.689 1.00 86.25 193 VAL A C 1
ATOM 1569 O O . VAL A 1 193 ? 9.504 5.358 -20.320 1.00 86.25 193 VAL A O 1
ATOM 1572 N N . PHE A 1 194 ? 11.537 4.393 -20.242 1.00 84.62 194 PHE A N 1
ATOM 1573 C CA . PHE A 1 194 ? 12.184 5.433 -19.454 1.00 84.62 194 PHE A CA 1
ATOM 1574 C C . PHE A 1 194 ? 12.772 6.450 -20.430 1.00 84.62 194 PHE A C 1
ATOM 1576 O O . PHE A 1 194 ? 13.564 6.088 -21.302 1.00 84.62 194 PHE A O 1
ATOM 1583 N N . SER A 1 195 ? 12.358 7.710 -20.330 1.00 75.81 195 SER A N 1
ATOM 1584 C CA . SER A 1 195 ? 13.011 8.792 -21.063 1.00 75.81 195 SER A CA 1
ATOM 1585 C C . SER A 1 195 ? 14.463 8.894 -20.600 1.00 75.81 195 SER A C 1
ATOM 1587 O O . SER A 1 195 ? 14.727 8.952 -19.401 1.00 75.81 195 SER A O 1
ATOM 1589 N N . THR A 1 196 ? 15.405 8.904 -21.541 1.00 56.44 196 THR A N 1
ATOM 1590 C CA . THR A 1 196 ? 16.786 9.298 -21.251 1.00 56.44 196 THR A CA 1
ATOM 1591 C C . THR A 1 196 ? 16.775 10.751 -20.791 1.00 56.44 196 THR A C 1
ATOM 1593 O O . THR A 1 196 ? 16.305 11.606 -21.544 1.00 56.44 196 THR A O 1
ATOM 1596 N N . LEU A 1 197 ? 17.234 10.990 -19.559 1.00 47.00 197 LEU A N 1
ATOM 1597 C CA . LEU A 1 197 ? 17.619 12.321 -19.083 1.00 47.00 197 LEU A CA 1
ATOM 1598 C C . LEU A 1 197 ? 18.706 12.914 -19.986 1.00 47.00 197 LEU A C 1
ATOM 1600 O O . LEU A 1 197 ? 19.590 12.135 -20.418 1.00 47.00 197 LEU A O 1
#

Secondary structure (DSSP, 8-state):
--HHHHHSPPPEEEEHHHHHHHHHHHHHHHHHHHHHHHHHHH----HHHHHHHHHHHHHHHHHHHHHHHHHHS-HHHHHHHHHHHHHHHHHHHHHHHHHH--SGGGG-HHHHHHHHHHHHHHHHHHHHHHGGG--TTSHHHHHHHHHHHHHHHHHHHS-S-HHHHHHHHHHHHHHHHHHHHHHHHHHHHEEEEPPP-

Organism: Thermococcus litoralis (NCBI:txid2265)

Solvent-accessible surface area (backbone atoms only — not comparable to full-atom values): 10541 Å² total; per-residue (Å²): 136,60,76,64,58,70,76,50,66,76,52,43,79,37,46,42,59,58,52,19,38,57,48,19,52,55,52,50,52,51,27,50,53,46,47,51,52,43,31,70,72,54,46,85,68,52,72,69,54,50,51,56,47,33,52,53,41,46,30,50,51,52,45,54,48,51,53,53,36,56,78,76,32,59,77,67,59,25,52,57,39,51,53,38,23,51,52,30,39,44,53,52,51,46,52,50,49,55,70,67,42,84,49,76,74,45,71,38,68,69,48,47,50,50,52,46,52,50,49,52,55,48,36,55,52,45,44,61,68,49,52,83,46,69,54,55,88,42,74,64,41,39,52,48,52,36,47,54,50,16,49,49,50,18,52,76,69,55,55,82,42,73,65,44,24,52,54,37,28,53,49,46,48,51,49,54,53,50,52,53,50,54,51,52,49,48,61,66,50,32,43,74,41,73,79,83,127

Nearest PDB structures (foldseek):
  4tql-assembly2_B  TM=2.641E-01  e=2.362E+00  synthetic construct
  8a1g-assembly2_D  TM=1.902E-01  e=3.686E+00  Homo sapiens
  8cqd-assembly1_D  TM=2.029E-01  e=5.212E+00  uncultured Gammaproteobacteria bacterium

Radius of gyration: 18.14 Å; Cα contacts (8 Å, |Δi|>4): 182; chains: 1; bounding box: 35×43×62 Å

Sequence (197 aa):
MGIFDKLFGRRKKISASDAAFELSQSLYDLCVDTGVEISKRCGQITDEAQWQLLDELLAFAYHVCDRHAFGLFGPVNRSIFMDLLLEGIRARYAEELKRLAKDDRFREENYVEAQCLNLIKFLDTRQAEYGKYSKLTDREPAGTLCWDLSKSIAKNFFARDVHNTLFIYVDIMALFVSLGEVFNTLEKKFEIVFSTL

pLDDT: mean 85.29, std 12.51, range [43.44, 97.69]